Protein AF-A0A2D5G9M4-F1 (afdb_monomer_lite)

Foldseek 3Di:
DADALVLLLVQVPDPPLDDPPQLVLQQCLCLDVVSKDDLCVSCVQVVHPPDSVVSQCNLQVSLVSSCVVVVHDFDDDPPPDGRSSVHFWDWDADPVGIMIHGDPSNVVSCCVVVSDHPPDSDDDPVQDDDDDDPDPPDDHGGGDDDDDDDVVLVVVLCVVANQAAPQPRDQQCVVPNPVRHSPWDKDFQDDVVVVPDDDDDDSHPTIHTHHPVVNVQQPPDVVGDDSVRSSVVVVVVD

Radius of gyration: 22.31 Å; chains: 1; bounding box: 48×46×59 Å

Structure (mmCIF, N/CA/C/O backbone):
data_AF-A0A2D5G9M4-F1
#
_entry.id   AF-A0A2D5G9M4-F1
#
loop_
_atom_site.group_PDB
_atom_site.id
_atom_site.type_symbol
_atom_site.label_atom_id
_atom_site.label_alt_id
_atom_site.label_comp_id
_atom_site.label_asym_id
_atom_site.label_entity_id
_atom_site.label_seq_id
_atom_site.pdbx_PDB_ins_code
_atom_site.Cartn_x
_atom_site.Cartn_y
_atom_site.Cartn_z
_atom_site.occupancy
_atom_site.B_iso_or_equiv
_atom_site.auth_seq_id
_atom_site.auth_comp_id
_atom_site.auth_asym_id
_atom_site.auth_atom_id
_atom_site.pdbx_PDB_model_num
ATOM 1 N N . MET A 1 1 ? -13.831 3.514 27.496 1.00 62.31 1 MET A N 1
ATOM 2 C CA . MET A 1 1 ? -14.717 2.559 26.803 1.00 62.31 1 MET A CA 1
ATOM 3 C C . MET A 1 1 ? -13.882 1.890 25.724 1.00 62.31 1 MET A C 1
ATOM 5 O O . MET A 1 1 ? -13.444 2.583 24.812 1.00 62.31 1 MET A O 1
ATOM 9 N N . ASN A 1 2 ? -13.540 0.615 25.905 1.00 76.75 2 ASN A N 1
ATOM 10 C CA . ASN A 1 2 ? -12.611 -0.098 25.029 1.00 76.75 2 ASN A CA 1
ATOM 11 C C . ASN A 1 2 ? -13.351 -1.260 24.375 1.00 76.75 2 ASN A C 1
ATOM 13 O O . ASN A 1 2 ? -13.956 -2.067 25.074 1.00 76.75 2 ASN A O 1
ATOM 17 N N . LEU A 1 3 ? -13.332 -1.293 23.045 1.00 91.56 3 LEU A N 1
ATOM 18 C CA . LEU A 1 3 ? -13.790 -2.438 22.267 1.00 91.56 3 LEU A CA 1
ATOM 19 C C . LEU A 1 3 ? -12.736 -3.543 22.340 1.00 91.56 3 LEU A C 1
ATOM 21 O O . LEU A 1 3 ? -11.568 -3.269 22.584 1.00 91.56 3 LEU A O 1
ATOM 25 N N . THR A 1 4 ? -13.127 -4.792 22.150 1.00 95.00 4 THR A N 1
ATOM 26 C CA . THR A 1 4 ? -12.188 -5.908 21.976 1.00 95.00 4 THR A CA 1
ATOM 27 C C . THR A 1 4 ? -11.684 -5.973 20.533 1.00 95.00 4 THR A C 1
ATOM 29 O O . THR A 1 4 ? -12.310 -5.415 19.629 1.00 95.00 4 THR A O 1
ATOM 32 N N . LYS A 1 5 ? -10.585 -6.702 20.299 1.00 93.19 5 LYS A N 1
ATOM 33 C CA . LYS A 1 5 ? -10.079 -6.998 18.948 1.00 93.19 5 LYS A CA 1
ATOM 34 C C . LYS A 1 5 ? -11.170 -7.573 18.037 1.00 93.19 5 LYS A C 1
ATOM 36 O O . LYS A 1 5 ? -11.390 -7.067 16.943 1.00 93.19 5 LYS A O 1
ATOM 41 N N . GLU A 1 6 ? -11.923 -8.563 18.518 1.00 93.12 6 GLU A N 1
ATOM 42 C CA . GLU A 1 6 ? -13.003 -9.183 17.733 1.00 93.12 6 GLU A CA 1
ATOM 43 C C . GLU A 1 6 ? -14.140 -8.206 17.411 1.00 93.12 6 GLU A C 1
ATOM 45 O O . GLU A 1 6 ? -14.672 -8.217 16.303 1.00 93.12 6 GLU A O 1
ATOM 50 N N . GLN A 1 7 ? -14.477 -7.298 18.330 1.00 95.44 7 GLN A N 1
ATOM 51 C CA . GLN A 1 7 ? -15.452 -6.243 18.047 1.00 95.44 7 GLN A CA 1
ATOM 52 C C . GLN A 1 7 ? -14.948 -5.261 16.983 1.00 95.44 7 GLN A C 1
ATOM 54 O O . GLN A 1 7 ? -15.737 -4.813 16.146 1.00 95.44 7 GLN A O 1
ATOM 59 N N . TYR A 1 8 ? -13.654 -4.927 16.973 1.00 96.12 8 TYR A N 1
ATOM 60 C CA . TYR A 1 8 ? -13.085 -4.140 15.879 1.00 96.12 8 TYR A CA 1
ATOM 61 C C . TYR A 1 8 ? -13.139 -4.894 14.558 1.00 96.12 8 TYR A C 1
ATOM 63 O O . TYR A 1 8 ? -13.589 -4.308 13.580 1.00 96.12 8 TYR A O 1
ATOM 71 N N . LYS A 1 9 ? -12.775 -6.181 14.529 1.00 89.25 9 LYS A N 1
ATOM 72 C CA . LYS A 1 9 ? -12.836 -7.001 13.309 1.00 89.25 9 LYS A CA 1
ATOM 73 C C . LYS A 1 9 ? -14.245 -7.042 12.724 1.00 89.25 9 LYS A C 1
ATOM 75 O O . LYS A 1 9 ? -14.424 -6.739 11.552 1.00 89.25 9 LYS A O 1
ATOM 80 N N . GLN A 1 10 ? -15.255 -7.302 13.555 1.00 90.69 10 GLN A N 1
ATOM 81 C CA . GLN A 1 10 ? -16.662 -7.290 13.132 1.00 90.69 10 GLN A CA 1
ATOM 82 C C . GLN A 1 10 ? -17.068 -5.962 12.481 1.00 90.69 10 GLN A C 1
ATOM 84 O O . GLN A 1 10 ? -17.717 -5.959 11.436 1.00 90.69 10 GLN A O 1
ATOM 89 N N . ALA A 1 11 ? -16.669 -4.835 13.076 1.00 92.50 11 ALA A N 1
ATOM 90 C CA . ALA A 1 11 ? -16.955 -3.525 12.505 1.00 92.50 11 ALA A CA 1
ATOM 91 C C . ALA A 1 11 ? -16.170 -3.297 11.203 1.00 92.50 11 ALA A C 1
ATOM 93 O O . ALA A 1 11 ? -16.751 -2.917 10.197 1.00 92.50 11 ALA A O 1
ATOM 94 N N . LEU A 1 12 ? -14.860 -3.541 11.193 1.00 85.75 12 LEU A N 1
ATOM 95 C CA . LEU A 1 12 ? -13.988 -3.282 10.043 1.00 85.75 12 LEU A CA 1
ATOM 96 C C . LEU A 1 12 ? -14.340 -4.135 8.816 1.00 85.75 12 LEU A C 1
ATOM 98 O O . LEU A 1 12 ? -14.193 -3.656 7.697 1.00 85.75 12 LEU A O 1
ATOM 102 N N . SER A 1 13 ? -14.849 -5.351 9.019 1.00 82.38 13 SER A N 1
ATOM 103 C CA . SER A 1 13 ? -15.342 -6.226 7.947 1.00 82.38 13 SER A CA 1
ATOM 104 C C . SER A 1 13 ? -16.754 -5.883 7.458 1.00 82.38 13 SER A C 1
ATOM 106 O O . SER A 1 13 ? -17.248 -6.542 6.549 1.00 82.38 13 SER A O 1
ATOM 108 N N . SER A 1 14 ? -17.429 -4.901 8.064 1.00 82.50 14 SER A N 1
ATOM 109 C CA . SER A 1 14 ? -18.788 -4.510 7.685 1.00 82.50 14 SER A CA 1
ATOM 110 C C . SER A 1 14 ? -18.801 -3.369 6.668 1.00 82.50 14 SER A C 1
ATOM 112 O O . SER A 1 14 ? -18.058 -2.388 6.788 1.00 82.50 14 SER A O 1
ATOM 114 N N . ASP A 1 15 ? -19.720 -3.458 5.706 1.00 83.81 15 ASP A N 1
ATOM 115 C CA . ASP A 1 15 ? -19.865 -2.474 4.635 1.00 83.81 15 ASP A CA 1
ATOM 116 C C . ASP A 1 15 ? -20.064 -1.046 5.165 1.00 83.81 15 ASP A C 1
ATOM 118 O O . ASP A 1 15 ? -20.858 -0.769 6.069 1.00 83.81 15 ASP A O 1
ATOM 122 N N . GLY A 1 16 ? -19.333 -0.103 4.570 1.00 79.06 16 GLY A N 1
ATOM 123 C CA . GLY A 1 16 ? -19.443 1.324 4.873 1.00 79.06 16 GLY A CA 1
ATOM 124 C C . GLY A 1 16 ? -18.743 1.781 6.158 1.00 79.06 16 GLY A C 1
ATOM 125 O O . GLY A 1 16 ? -18.771 2.986 6.451 1.00 79.06 16 GLY A O 1
ATOM 126 N N . ILE A 1 17 ? -18.098 0.879 6.911 1.00 90.69 17 ILE A N 1
ATOM 127 C CA . ILE A 1 17 ? -17.258 1.245 8.061 1.00 90.69 17 ILE A CA 1
ATOM 128 C C . ILE A 1 17 ? -15.918 1.813 7.599 1.00 90.69 17 ILE A C 1
ATOM 130 O O . ILE A 1 17 ? -15.562 2.919 8.018 1.00 90.69 17 ILE A O 1
ATOM 134 N N . LEU A 1 18 ? -15.214 1.122 6.708 1.00 81.44 18 LEU A N 1
ATOM 135 C CA . LEU A 1 18 ? -14.035 1.651 6.026 1.00 81.44 18 LEU A CA 1
ATOM 136 C C . LEU A 1 18 ? -14.468 2.429 4.778 1.00 81.44 18 LEU A C 1
ATOM 138 O O . LEU A 1 18 ? -15.371 2.022 4.052 1.00 81.44 18 LEU A O 1
ATOM 142 N N . LYS A 1 19 ? -13.866 3.598 4.579 1.00 81.81 19 LYS A N 1
ATOM 143 C CA . LYS A 1 19 ? -14.056 4.485 3.428 1.00 81.81 19 LYS A CA 1
ATOM 144 C C . LYS A 1 19 ? -12.691 4.959 2.932 1.00 81.81 19 LYS A C 1
ATOM 146 O O . LYS A 1 19 ? -11.702 4.826 3.653 1.00 81.81 19 LYS A O 1
ATOM 151 N N . ASP A 1 20 ? -12.672 5.560 1.750 1.00 71.12 20 ASP A N 1
ATOM 152 C CA . ASP A 1 20 ? -11.476 6.120 1.117 1.00 71.12 20 ASP A CA 1
ATOM 153 C C . ASP A 1 20 ? -10.657 6.981 2.094 1.00 71.12 20 ASP A C 1
ATOM 155 O O . ASP A 1 20 ? -11.210 7.792 2.852 1.00 71.12 20 ASP A O 1
ATOM 159 N N . GLY A 1 21 ? -9.338 6.784 2.109 1.00 71.31 21 GLY A N 1
ATOM 160 C CA . GLY A 1 21 ? -8.415 7.496 2.992 1.00 71.31 21 GLY A CA 1
ATOM 161 C C . GLY A 1 21 ? -8.300 6.912 4.404 1.00 71.31 21 GLY A C 1
ATOM 162 O O . GLY A 1 21 ? -7.458 7.370 5.179 1.00 71.31 21 GLY A O 1
ATOM 163 N N . ASN A 1 22 ? -9.141 5.942 4.800 1.00 84.38 22 ASN A N 1
ATOM 164 C CA . ASN A 1 22 ? -9.040 5.347 6.134 1.00 84.38 22 ASN A CA 1
ATOM 165 C C . ASN A 1 22 ? -7.806 4.472 6.286 1.00 84.38 22 ASN A C 1
ATOM 167 O O . ASN A 1 22 ? -7.078 4.661 7.256 1.00 84.38 22 ASN A O 1
ATOM 171 N N . ILE A 1 23 ? -7.575 3.534 5.370 1.00 79.88 23 ILE A N 1
ATOM 172 C CA . ILE A 1 23 ? -6.438 2.617 5.483 1.00 79.88 23 ILE A CA 1
ATOM 173 C C . ILE A 1 23 ? -5.129 3.383 5.324 1.00 7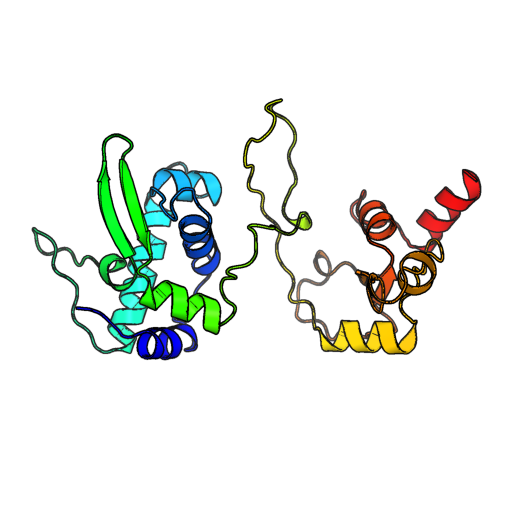9.88 23 ILE A C 1
ATOM 175 O O . ILE A 1 23 ? -4.221 3.182 6.115 1.00 79.88 23 ILE A O 1
ATOM 179 N N . GLU A 1 24 ? -5.069 4.343 4.406 1.00 72.19 24 GLU A N 1
ATOM 180 C CA . GLU A 1 24 ? -3.904 5.196 4.176 1.00 72.19 24 GLU A CA 1
ATOM 181 C C . GLU A 1 24 ? -3.547 6.009 5.424 1.00 72.19 24 GLU A C 1
ATOM 183 O O . GLU A 1 24 ? -2.385 6.082 5.816 1.00 72.19 24 GLU A O 1
ATOM 188 N N . MET A 1 25 ? -4.550 6.576 6.103 1.00 81.81 25 MET A N 1
ATOM 189 C CA . MET A 1 25 ? -4.336 7.296 7.358 1.00 81.81 25 MET A CA 1
ATOM 190 C C . MET A 1 25 ? -3.877 6.375 8.494 1.00 81.81 25 MET A C 1
ATOM 192 O O . MET A 1 25 ? -2.984 6.748 9.254 1.00 81.81 25 MET A O 1
ATOM 196 N N . LEU A 1 26 ? -4.495 5.201 8.643 1.00 83.50 26 LEU A N 1
ATOM 197 C CA . LEU A 1 26 ? -4.137 4.243 9.692 1.00 83.50 26 LEU A CA 1
ATOM 198 C C . LEU A 1 26 ? -2.736 3.672 9.472 1.00 83.50 26 LEU A C 1
ATOM 200 O O . LEU A 1 26 ? -1.956 3.615 10.417 1.00 83.50 26 LEU A O 1
ATOM 204 N N . ALA A 1 27 ? -2.413 3.326 8.227 1.00 72.19 27 ALA A N 1
ATOM 205 C CA . ALA A 1 27 ? -1.091 2.894 7.807 1.00 72.19 27 ALA A CA 1
ATOM 206 C C . ALA A 1 27 ? -0.049 3.976 8.086 1.00 72.19 27 ALA A C 1
ATOM 208 O O . ALA A 1 27 ? 0.994 3.672 8.649 1.00 72.19 27 ALA A O 1
ATOM 209 N N . PHE A 1 28 ? -0.342 5.245 7.776 1.00 76.06 28 PHE A N 1
ATOM 210 C CA . PHE A 1 28 ? 0.588 6.331 8.073 1.00 76.06 28 PHE A CA 1
ATOM 211 C C . PHE A 1 28 ? 0.922 6.408 9.566 1.00 76.06 28 PHE A C 1
ATOM 213 O O . PHE A 1 28 ? 2.093 6.494 9.914 1.00 76.06 28 PHE A O 1
ATOM 220 N N . ILE A 1 29 ? -0.080 6.352 10.452 1.00 77.44 29 ILE A N 1
ATOM 221 C CA . ILE A 1 29 ? 0.158 6.373 11.906 1.00 77.44 29 ILE A CA 1
ATOM 222 C C . ILE A 1 29 ? 0.954 5.132 12.333 1.00 77.44 29 ILE A C 1
ATOM 224 O O . ILE A 1 29 ? 1.936 5.258 13.054 1.00 77.44 29 ILE A O 1
ATOM 228 N N . PHE A 1 30 ? 0.548 3.947 11.871 1.00 75.94 30 PHE A N 1
ATOM 229 C CA . PHE A 1 30 ? 1.153 2.673 12.260 1.00 75.94 30 PHE A CA 1
ATOM 230 C C . PHE A 1 30 ? 2.619 2.538 11.824 1.00 75.94 30 PHE A C 1
ATOM 232 O O . PHE A 1 30 ? 3.435 2.057 12.598 1.00 75.94 30 PHE A O 1
ATOM 239 N N . TYR A 1 31 ? 2.966 3.002 10.622 1.00 69.56 31 TYR A N 1
ATOM 240 C CA . TYR A 1 31 ? 4.330 2.929 10.087 1.00 69.56 31 TYR A CA 1
ATOM 241 C C . TYR A 1 31 ? 5.182 4.178 10.381 1.00 69.56 31 TYR A C 1
ATOM 243 O O . TYR A 1 31 ? 6.325 4.253 9.930 1.00 69.56 31 TYR A O 1
ATOM 251 N N . SER A 1 32 ? 4.647 5.172 11.100 1.00 63.88 32 SER A N 1
ATOM 252 C CA . SER A 1 32 ? 5.432 6.325 11.559 1.00 63.88 32 SER A CA 1
ATOM 253 C C . SER A 1 32 ? 6.387 5.932 12.688 1.00 63.88 32 SER A C 1
ATOM 255 O O . SER A 1 32 ? 6.200 4.909 13.348 1.00 63.88 32 SER A O 1
ATOM 257 N N . ASP A 1 33 ? 7.410 6.759 12.931 1.00 56.00 33 ASP A N 1
ATOM 258 C CA . ASP A 1 33 ? 8.316 6.551 14.064 1.00 56.00 33 ASP A CA 1
ATOM 259 C C . ASP A 1 33 ? 7.517 6.434 15.373 1.00 56.00 33 ASP A C 1
ATOM 261 O O . ASP A 1 33 ? 6.569 7.186 15.603 1.00 56.00 33 ASP A O 1
ATOM 265 N N . GLN A 1 34 ? 7.868 5.447 16.200 1.00 65.88 34 GLN A N 1
ATOM 266 C CA . GLN A 1 34 ? 7.168 5.114 17.451 1.00 65.88 34 GLN A CA 1
ATOM 267 C C . GLN A 1 34 ? 5.664 4.794 17.295 1.00 65.88 34 GLN A C 1
ATOM 269 O O . GLN A 1 34 ? 4.940 4.779 18.288 1.00 65.88 34 GLN A O 1
ATOM 274 N N . CYS A 1 35 ? 5.191 4.503 16.076 1.00 72.19 35 CYS A N 1
ATOM 275 C CA . CYS A 1 35 ? 3.776 4.291 15.746 1.00 72.19 35 CYS A CA 1
ATOM 276 C C . CYS A 1 35 ? 2.890 5.513 16.069 1.00 72.19 35 CYS A C 1
ATOM 278 O O . CYS A 1 35 ? 1.720 5.378 16.454 1.00 72.19 35 CYS A O 1
ATOM 280 N N . GLU A 1 36 ? 3.458 6.714 15.928 1.00 82.88 36 GLU A N 1
ATOM 281 C CA . GLU A 1 36 ? 2.856 7.982 16.328 1.00 82.88 36 GLU A CA 1
ATOM 282 C C . GLU A 1 36 ? 2.859 9.017 15.192 1.00 82.88 36 GLU A C 1
ATOM 284 O O . GLU A 1 36 ? 3.835 9.169 14.463 1.00 82.88 36 GLU A O 1
ATOM 289 N N . ALA A 1 37 ? 1.782 9.799 15.058 1.00 78.62 37 ALA A N 1
ATOM 290 C CA . ALA A 1 37 ? 1.727 10.893 14.087 1.00 78.62 37 ALA A CA 1
ATOM 291 C C . ALA A 1 37 ? 0.803 12.044 14.500 1.00 78.62 37 ALA A C 1
ATOM 293 O O . ALA A 1 37 ? -0.236 11.866 15.139 1.00 78.62 37 ALA A O 1
ATOM 294 N N . THR A 1 38 ? 1.146 13.251 14.06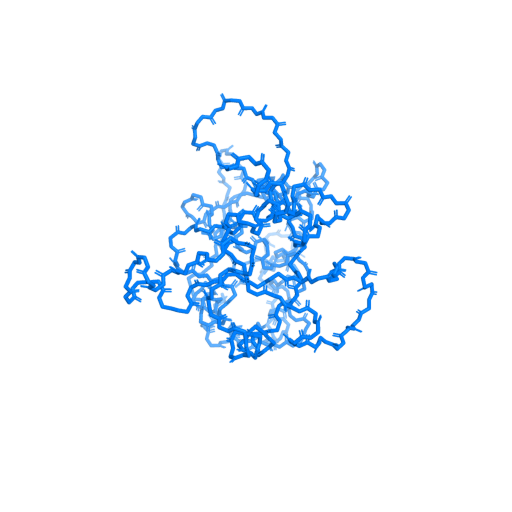0 1.00 85.31 38 THR A N 1
ATOM 295 C CA . THR A 1 38 ? 0.315 14.452 14.193 1.00 85.31 38 THR A CA 1
ATOM 296 C C . THR A 1 38 ? -0.588 14.656 12.975 1.00 85.31 38 THR A C 1
ATOM 298 O O . THR A 1 38 ? -0.281 14.250 11.853 1.00 85.31 38 THR A O 1
ATOM 301 N N . ALA A 1 39 ? -1.701 15.369 13.163 1.00 81.12 39 ALA A N 1
ATOM 302 C CA . ALA A 1 39 ? -2.602 15.711 12.060 1.00 81.12 39 ALA A CA 1
ATOM 303 C C . ALA A 1 39 ? -1.922 16.493 10.909 1.00 81.12 39 ALA A C 1
ATOM 305 O O . ALA A 1 39 ? -2.231 16.197 9.754 1.00 81.12 39 ALA A O 1
ATOM 306 N N . PRO A 1 40 ? -1.009 17.456 11.165 1.00 79.19 40 PRO A N 1
ATOM 307 C CA . PRO A 1 40 ? -0.235 18.104 10.107 1.00 79.19 40 PRO A CA 1
ATOM 308 C C . PRO A 1 40 ? 0.698 17.154 9.350 1.00 79.19 40 PRO A C 1
ATOM 310 O O . PRO A 1 40 ? 0.768 17.250 8.129 1.00 79.19 40 PRO A O 1
ATOM 313 N N . GLN A 1 41 ? 1.371 16.219 10.036 1.00 75.81 41 GLN A N 1
ATOM 314 C CA . GLN A 1 41 ? 2.216 15.215 9.371 1.00 75.81 41 GLN A CA 1
ATOM 315 C C . GLN A 1 41 ? 1.387 14.345 8.423 1.00 75.81 41 GLN A C 1
ATOM 317 O O . GLN A 1 41 ? 1.752 14.188 7.262 1.00 75.81 41 GLN A O 1
ATOM 322 N N . ILE A 1 42 ? 0.225 13.873 8.886 1.00 75.06 42 ILE A N 1
ATOM 323 C CA . ILE A 1 42 ? -0.707 13.084 8.070 1.00 75.06 42 ILE A CA 1
ATOM 324 C C . ILE A 1 42 ? -1.218 13.903 6.879 1.00 75.06 42 ILE A C 1
ATOM 326 O O . ILE A 1 42 ? -1.270 13.401 5.761 1.00 75.06 42 ILE A O 1
ATOM 330 N N . ALA A 1 43 ? -1.605 15.163 7.104 1.00 73.12 43 ALA A N 1
ATOM 331 C CA . ALA A 1 43 ? -2.124 16.024 6.045 1.00 73.12 43 ALA A CA 1
ATOM 332 C C . ALA A 1 43 ? -1.085 16.317 4.961 1.00 73.12 43 ALA A C 1
ATOM 334 O O . ALA A 1 43 ? -1.407 16.215 3.780 1.00 73.12 43 ALA A O 1
ATOM 335 N N . SER A 1 44 ? 0.151 16.600 5.370 1.00 71.19 44 SER A N 1
ATOM 336 C CA . SER A 1 44 ? 1.282 16.786 4.464 1.00 71.19 44 SER A CA 1
ATOM 337 C C . SER A 1 44 ? 1.564 15.518 3.648 1.00 71.19 44 SER A C 1
ATOM 339 O O . SER A 1 44 ? 1.674 15.576 2.427 1.00 71.19 44 SER A O 1
ATOM 341 N N . ALA A 1 45 ? 1.610 14.354 4.303 1.00 60.56 45 ALA A N 1
ATOM 342 C CA . ALA A 1 45 ? 1.969 13.094 3.655 1.00 60.56 45 ALA A CA 1
ATOM 343 C C . ALA A 1 45 ? 0.900 12.552 2.697 1.00 60.56 45 ALA A C 1
ATOM 345 O O . ALA A 1 45 ? 1.235 11.986 1.660 1.00 60.56 45 ALA A O 1
ATOM 346 N N . LEU A 1 46 ? -0.383 12.726 3.025 1.00 66.06 46 LEU A N 1
ATOM 347 C CA . LEU A 1 46 ? -1.498 12.230 2.210 1.00 66.06 46 LEU A CA 1
ATOM 348 C C . LEU A 1 46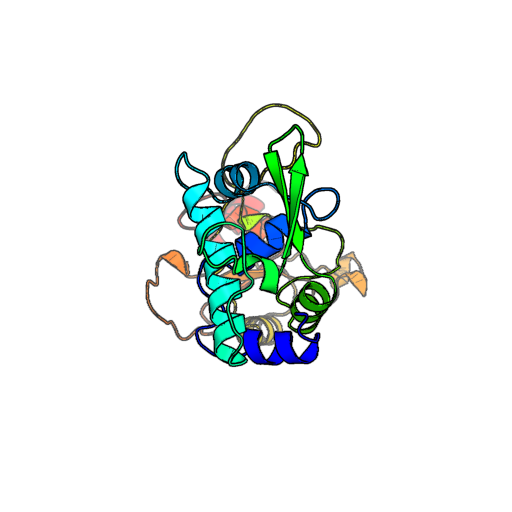 ? -1.982 13.247 1.166 1.00 66.06 46 LEU A C 1
ATOM 350 O O . LEU A 1 46 ? -3.010 13.028 0.526 1.00 66.06 46 LEU A O 1
ATOM 354 N N . GLY A 1 47 ? -1.263 14.361 0.989 1.00 65.81 47 GLY A N 1
ATOM 355 C CA . GLY A 1 47 ? -1.613 15.393 0.011 1.00 65.81 47 GLY A CA 1
ATOM 356 C C . GLY A 1 47 ? -2.960 16.057 0.297 1.00 65.81 47 GLY A C 1
ATOM 357 O O . GLY A 1 47 ? -3.653 16.499 -0.622 1.00 65.81 47 GLY A O 1
ATOM 358 N N . TYR A 1 48 ? -3.365 16.107 1.567 1.00 66.62 48 TYR A N 1
ATOM 359 C CA . TYR A 1 48 ? -4.516 16.905 1.962 1.00 66.62 48 TYR A CA 1
ATOM 360 C C . TYR A 1 48 ? -4.177 18.394 1.809 1.00 66.62 48 TYR A C 1
ATOM 362 O O . TYR A 1 48 ? -3.013 18.776 1.753 1.00 66.62 48 TYR A O 1
ATOM 370 N N . SER A 1 49 ? -5.210 19.241 1.721 1.00 62.09 49 SER A N 1
ATOM 371 C CA . SER A 1 49 ? -5.075 20.710 1.684 1.00 62.09 49 SER A CA 1
ATOM 372 C C . SER A 1 49 ? -4.070 21.240 2.719 1.00 62.09 49 SER A C 1
ATOM 374 O O . SER A 1 49 ? -3.832 20.557 3.711 1.00 62.09 49 SER A O 1
ATOM 376 N N . ASP A 1 50 ? -3.664 22.509 2.617 1.00 62.25 50 ASP A N 1
ATOM 377 C CA . ASP A 1 50 ? -2.779 23.219 3.571 1.00 62.25 50 ASP A CA 1
ATOM 378 C C . ASP A 1 50 ? -3.254 23.242 5.048 1.00 62.25 50 ASP A C 1
ATOM 380 O O . ASP A 1 50 ? -2.670 23.902 5.906 1.00 62.25 50 ASP A O 1
ATOM 384 N N . THR A 1 51 ? -4.344 22.547 5.378 1.00 68.06 51 THR A N 1
ATOM 385 C CA . THR A 1 51 ? -4.910 22.425 6.715 1.00 68.06 51 THR A CA 1
ATOM 386 C C . THR A 1 51 ? -4.935 20.972 7.184 1.00 68.06 51 THR A C 1
ATOM 388 O O . THR A 1 51 ? -5.245 20.049 6.436 1.00 68.06 51 THR A O 1
ATOM 391 N N . ALA A 1 52 ? -4.748 20.768 8.488 1.00 72.75 52 ALA A N 1
ATOM 392 C CA . ALA A 1 52 ? -4.887 19.458 9.126 1.00 72.75 52 ALA A CA 1
ATOM 393 C C . ALA A 1 52 ? -6.354 18.986 9.283 1.00 72.75 52 ALA A C 1
ATOM 395 O O . ALA A 1 52 ? -6.625 17.953 9.905 1.00 72.75 52 ALA A O 1
ATOM 396 N N . ALA A 1 53 ? -7.333 19.753 8.788 1.00 74.06 53 ALA A N 1
ATOM 397 C CA . ALA A 1 53 ? -8.756 19.471 8.971 1.00 74.06 53 ALA A CA 1
ATOM 398 C C . ALA A 1 53 ? -9.210 18.136 8.340 1.00 74.06 53 ALA A C 1
ATOM 400 O O . ALA A 1 53 ? -9.966 17.415 9.002 1.00 74.06 53 ALA A O 1
ATOM 401 N N . PRO A 1 54 ? -8.737 17.742 7.139 1.00 75.31 54 PRO A N 1
ATOM 402 C CA . PRO A 1 54 ? -9.104 16.461 6.538 1.00 75.31 54 PRO A CA 1
ATOM 403 C C . PRO A 1 54 ? -8.624 15.263 7.366 1.00 75.31 54 PRO A C 1
ATOM 405 O O . PRO A 1 54 ? -9.431 14.388 7.675 1.00 75.31 54 PRO A O 1
ATOM 408 N N . ALA A 1 55 ? -7.373 15.276 7.845 1.00 76.06 55 ALA A N 1
ATOM 409 C CA . ALA A 1 55 ? -6.832 14.221 8.707 1.00 76.06 55 ALA A CA 1
ATOM 410 C C . ALA A 1 55 ? -7.665 14.054 9.995 1.00 76.06 55 ALA A C 1
ATOM 412 O O . ALA A 1 55 ? -8.127 12.960 10.316 1.00 76.06 55 ALA A O 1
ATOM 413 N N . ASN A 1 56 ? -7.963 15.159 10.689 1.00 83.19 56 ASN A N 1
ATOM 414 C CA . ASN A 1 56 ? -8.832 15.146 11.874 1.00 83.19 56 ASN A CA 1
ATOM 415 C C . ASN A 1 56 ? -10.222 14.547 11.589 1.00 83.19 56 ASN A C 1
ATOM 417 O O . ASN A 1 56 ? -10.772 13.799 12.404 1.00 83.19 56 ASN A O 1
ATOM 421 N N . SER A 1 57 ? -10.802 14.893 10.437 1.00 85.31 57 SER A N 1
ATOM 422 C CA . SER A 1 57 ? -12.123 14.425 10.018 1.00 85.31 57 SER A CA 1
ATOM 423 C C . SER A 1 57 ? -12.137 12.920 9.749 1.00 85.31 57 SER A C 1
ATOM 425 O O . SER A 1 57 ? -13.056 12.232 10.192 1.00 85.31 57 SER A O 1
ATOM 427 N N . ILE A 1 58 ? -11.119 12.386 9.073 1.00 85.75 58 ILE A N 1
ATOM 428 C CA . ILE A 1 58 ? -11.040 10.968 8.689 1.00 85.75 58 ILE A CA 1
ATOM 429 C C . ILE A 1 58 ? -10.991 10.068 9.929 1.00 85.75 58 ILE A C 1
ATOM 431 O O . ILE A 1 58 ? -11.850 9.191 10.072 1.00 85.75 58 ILE A O 1
ATOM 435 N N . LEU A 1 59 ? -10.074 10.337 10.866 1.00 88.75 59 LEU A N 1
ATOM 436 C CA . LEU A 1 59 ? -9.929 9.549 12.099 1.00 88.75 59 LEU A CA 1
ATOM 437 C C . LEU A 1 59 ? -11.183 9.632 12.975 1.00 88.75 59 LEU A C 1
ATOM 439 O O . LEU A 1 59 ? -11.697 8.625 13.466 1.00 88.75 59 LEU A O 1
ATOM 443 N N . GLY A 1 60 ? -11.719 10.846 13.140 1.00 91.75 60 GLY A N 1
ATOM 444 C CA . GLY A 1 60 ? -12.931 11.075 13.919 1.00 91.75 60 GLY A CA 1
ATOM 445 C C . GLY A 1 60 ? -14.150 10.373 13.320 1.00 91.75 60 GLY A C 1
ATOM 446 O O . GLY A 1 60 ? -14.916 9.733 14.040 1.00 91.75 60 GLY A O 1
ATOM 447 N N . ASN A 1 61 ? -14.336 10.447 12.003 1.00 93.00 61 ASN A N 1
ATOM 448 C CA . ASN A 1 61 ? -15.474 9.819 11.340 1.00 93.00 61 ASN A CA 1
ATOM 449 C C . ASN A 1 61 ? -15.383 8.291 11.346 1.00 93.00 61 ASN A C 1
ATOM 451 O O . ASN A 1 61 ? -16.422 7.648 11.492 1.00 93.00 61 ASN A O 1
ATOM 455 N N . LEU A 1 62 ? -14.184 7.710 11.238 1.00 94.81 62 LEU A N 1
ATOM 456 C CA . LEU A 1 62 ? -13.998 6.266 11.392 1.00 94.81 62 LEU A CA 1
ATOM 457 C C . LEU A 1 62 ? -14.393 5.811 12.800 1.00 94.81 62 LEU A C 1
ATOM 459 O O . LEU A 1 62 ? -15.254 4.943 12.947 1.00 94.81 62 LEU A O 1
ATOM 463 N N . GLY A 1 63 ? -13.864 6.474 13.833 1.00 94.50 63 GLY A N 1
ATOM 464 C CA . GLY A 1 63 ? -14.240 6.188 15.218 1.00 94.50 63 GLY A CA 1
ATOM 465 C C . GLY A 1 63 ? -15.747 6.331 15.467 1.00 94.50 63 GLY A C 1
ATOM 466 O O . GLY A 1 63 ? -16.345 5.510 16.159 1.00 94.50 63 GLY A O 1
ATOM 467 N N . LYS A 1 64 ? -16.400 7.314 14.832 1.00 94.06 64 LYS A N 1
ATOM 468 C CA . LYS A 1 64 ? -17.856 7.516 14.912 1.00 94.06 64 LYS A CA 1
ATOM 469 C C . LYS A 1 64 ? -18.638 6.366 14.281 1.00 94.06 64 LYS A C 1
ATOM 471 O O . LYS A 1 64 ? -19.666 5.970 14.824 1.00 94.06 64 LYS A O 1
ATOM 476 N N . ARG A 1 65 ? -18.198 5.856 13.127 1.00 95.44 65 ARG A N 1
ATOM 477 C CA . ARG A 1 65 ? -18.863 4.735 12.445 1.00 95.44 65 ARG A CA 1
ATOM 478 C C . ARG A 1 65 ? -18.731 3.445 13.246 1.00 95.44 65 ARG A C 1
ATOM 480 O O . ARG A 1 65 ? -19.739 2.783 13.458 1.00 95.44 65 ARG A O 1
ATOM 487 N N . ILE A 1 66 ? -17.541 3.164 13.775 1.00 95.62 66 ILE A N 1
ATOM 488 C CA . ILE A 1 66 ? -17.299 2.002 14.643 1.00 95.62 66 ILE A CA 1
ATOM 489 C C . ILE A 1 66 ? -18.137 2.092 15.927 1.00 95.62 66 ILE A C 1
ATOM 491 O O . ILE A 1 66 ? -18.787 1.122 16.303 1.00 95.62 66 ILE A O 1
ATOM 495 N N . ALA A 1 67 ? -18.195 3.262 16.572 1.00 93.62 67 ALA A N 1
ATOM 496 C CA . ALA A 1 67 ? -19.045 3.452 17.748 1.00 93.62 67 ALA A CA 1
ATOM 497 C C . ALA A 1 67 ? -20.528 3.213 17.436 1.00 93.62 67 ALA A C 1
ATOM 499 O O . ALA A 1 67 ? -21.204 2.509 18.178 1.00 93.62 67 ALA A O 1
ATOM 500 N N . LYS A 1 68 ? -21.032 3.751 16.319 1.00 93.62 68 LYS A N 1
ATOM 501 C CA . LYS A 1 68 ? -22.422 3.531 15.895 1.00 93.62 68 LYS A CA 1
ATOM 502 C C . LYS A 1 68 ? -22.728 2.066 15.598 1.00 93.62 68 LYS A C 1
ATOM 504 O O . LYS A 1 68 ? -23.803 1.613 15.969 1.00 93.62 68 LYS A O 1
ATOM 509 N N . PHE A 1 69 ? -21.804 1.347 14.961 1.00 94.81 69 PHE A N 1
ATOM 510 C CA . PHE A 1 69 ? -21.947 -0.084 14.682 1.00 94.81 69 PHE A CA 1
ATOM 511 C C . PHE A 1 69 ? -22.197 -0.885 15.968 1.00 94.81 69 PHE A C 1
ATOM 513 O O . PHE A 1 69 ? -23.087 -1.726 16.017 1.00 94.81 69 PHE A O 1
ATOM 520 N N . HIS A 1 70 ? -21.485 -0.540 17.042 1.00 94.25 70 HIS A N 1
ATOM 521 C CA . HIS A 1 70 ? -21.634 -1.159 18.364 1.00 94.25 70 HIS A CA 1
ATOM 522 C C . HIS A 1 70 ? -22.662 -0.466 19.271 1.00 94.25 70 HIS A C 1
ATOM 524 O O . HIS A 1 70 ? -22.701 -0.738 20.467 1.00 94.25 70 HIS A O 1
ATOM 530 N N . SER A 1 71 ? -23.488 0.440 18.732 1.00 91.81 71 SER A N 1
ATOM 531 C CA . SER A 1 71 ? -24.482 1.219 19.494 1.00 91.81 71 SER A CA 1
ATOM 532 C C . SER A 1 71 ? -23.901 1.950 20.717 1.00 91.81 71 SER A C 1
ATOM 534 O O . SER A 1 71 ? -24.534 2.054 21.763 1.00 91.81 71 SER A O 1
ATOM 536 N N . MET A 1 72 ? -22.673 2.452 20.591 1.00 88.94 72 MET A N 1
ATOM 537 C CA . MET A 1 72 ? -21.941 3.130 21.657 1.00 88.94 72 MET A CA 1
ATOM 538 C C . MET A 1 72 ? -22.201 4.637 21.676 1.00 88.94 72 MET A C 1
ATOM 540 O O . MET A 1 72 ? -22.318 5.287 20.632 1.00 88.94 72 MET A O 1
ATOM 544 N N . GLU A 1 73 ? -22.177 5.216 22.873 1.00 83.69 73 GLU A N 1
ATOM 545 C CA . GLU A 1 73 ? -22.245 6.664 23.059 1.00 83.69 73 GLU A CA 1
ATOM 546 C C . GLU A 1 73 ? -20.909 7.365 22.767 1.00 83.69 73 GLU A C 1
ATOM 548 O O . GLU A 1 73 ? -19.831 6.762 22.731 1.00 83.69 73 GLU A O 1
ATOM 553 N N . ALA A 1 74 ? -20.978 8.676 22.530 1.00 77.62 74 ALA A N 1
ATOM 554 C CA . ALA A 1 74 ? -19.802 9.475 22.228 1.00 77.62 74 ALA A CA 1
ATOM 555 C C . ALA A 1 74 ? -18.846 9.556 23.426 1.00 77.62 74 ALA A C 1
ATOM 557 O O . ALA A 1 74 ? -19.282 9.910 24.520 1.00 77.62 74 ALA A O 1
ATOM 558 N N . PRO A 1 75 ? -17.528 9.363 23.232 1.00 76.56 75 PRO A N 1
ATOM 559 C CA . PRO A 1 75 ? -16.561 9.693 24.267 1.00 76.56 75 PRO A CA 1
ATOM 560 C C . PRO A 1 75 ? -16.626 11.197 24.556 1.00 76.56 75 PRO A C 1
ATOM 562 O O . PRO A 1 75 ? -16.395 12.015 23.655 1.00 76.56 75 PRO A O 1
ATOM 565 N N . GLU A 1 76 ? -16.926 11.573 25.797 1.00 64.75 76 GLU A N 1
ATOM 566 C CA . GLU A 1 76 ? -16.991 12.980 26.182 1.00 64.75 76 GLU A CA 1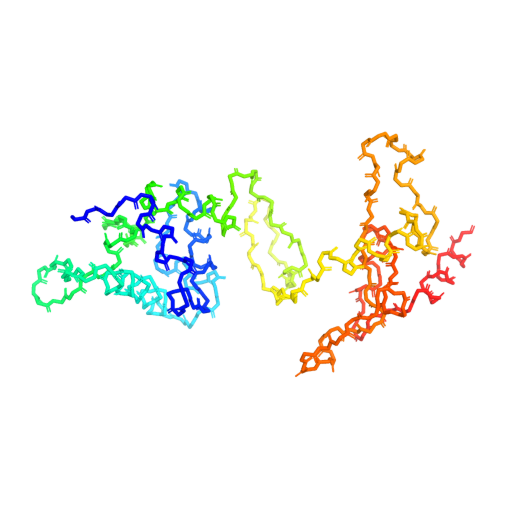
ATOM 567 C C . GLU A 1 76 ? -15.608 13.660 26.108 1.00 64.75 76 GLU A C 1
ATOM 569 O O . GLU A 1 76 ? -14.546 13.094 26.415 1.00 64.75 76 GLU A O 1
ATOM 574 N N . ARG A 1 77 ? -15.623 14.925 25.682 1.00 62.97 77 ARG A N 1
ATOM 575 C CA . ARG A 1 77 ? -14.542 15.902 25.851 1.00 62.97 77 ARG A CA 1
ATOM 576 C C . ARG A 1 77 ? -15.156 17.152 26.478 1.00 62.97 77 ARG A C 1
ATOM 578 O O . ARG A 1 77 ? -16.315 17.462 26.211 1.00 62.97 77 ARG A O 1
ATOM 585 N N . ASN A 1 78 ? -14.365 17.887 27.265 1.00 54.50 78 ASN A N 1
ATOM 586 C CA . ASN A 1 78 ? -14.750 19.186 27.826 1.00 54.50 78 ASN A CA 1
ATOM 587 C C . ASN A 1 78 ? -15.482 20.060 26.783 1.00 54.50 78 ASN A C 1
ATOM 589 O O . ASN A 1 78 ? -14.930 20.331 25.714 1.00 54.50 78 ASN A O 1
ATOM 593 N N . ARG A 1 79 ? -16.697 20.520 27.136 1.00 51.38 79 ARG A N 1
ATOM 594 C CA . ARG A 1 79 ? -17.635 21.351 26.342 1.00 51.38 79 ARG A CA 1
ATOM 595 C C . ARG A 1 79 ? -18.375 20.650 25.182 1.00 51.38 79 ARG A C 1
ATOM 597 O O . ARG A 1 79 ? -18.290 21.113 24.046 1.00 51.38 79 ARG A O 1
ATOM 604 N N . ASN A 1 80 ? -19.156 19.599 25.459 1.00 56.38 80 ASN A N 1
ATOM 605 C CA . ASN A 1 80 ? -20.229 19.067 24.585 1.00 56.38 80 ASN A CA 1
ATOM 606 C C . ASN A 1 80 ? -19.841 18.696 23.136 1.00 56.38 80 ASN A C 1
ATOM 608 O O . ASN A 1 80 ? -20.710 18.587 22.271 1.00 56.38 80 ASN A O 1
ATOM 612 N N . LYS A 1 81 ? -18.552 18.495 22.834 1.00 66.00 81 LYS A N 1
ATOM 613 C CA . LYS A 1 81 ? -18.103 18.060 21.504 1.00 66.00 81 LYS A CA 1
ATOM 614 C C . LYS A 1 81 ? -17.677 16.595 21.561 1.00 66.00 81 LYS A C 1
ATOM 616 O O . LYS A 1 81 ? -16.758 16.273 22.315 1.00 66.00 81 LYS A O 1
ATOM 621 N N . PRO A 1 82 ? -18.308 15.709 20.773 1.00 77.81 82 PRO A N 1
ATOM 622 C CA . PRO A 1 82 ? -17.995 14.291 20.811 1.00 77.81 82 PRO A CA 1
ATOM 623 C C . PRO A 1 82 ? -16.585 14.035 20.269 1.00 77.81 82 PRO A C 1
ATOM 625 O O . PRO A 1 82 ? -16.185 14.592 19.244 1.00 77.81 82 PRO A O 1
ATOM 628 N N . CYS A 1 83 ? -15.828 13.182 20.958 1.00 86.50 83 CYS A N 1
ATOM 629 C CA . CYS A 1 83 ? -14.422 12.922 20.668 1.00 86.50 83 CYS A CA 1
ATOM 630 C C . CYS A 1 83 ? -14.231 11.520 20.079 1.00 86.50 83 CYS A C 1
ATOM 632 O O . CYS A 1 83 ? -13.693 10.617 20.716 1.00 86.50 83 CYS A O 1
ATOM 634 N N . TRP A 1 84 ? -14.728 11.326 18.860 1.00 91.44 84 TRP A N 1
ATOM 635 C CA . TRP A 1 84 ? -14.870 10.002 18.252 1.00 91.44 84 TRP A CA 1
ATOM 636 C C . TRP A 1 84 ? -13.556 9.276 17.953 1.00 91.44 84 TRP A C 1
ATOM 638 O O . TRP A 1 84 ? -13.530 8.051 17.991 1.00 91.44 84 TRP A O 1
ATOM 648 N N . TRP A 1 85 ? -12.454 9.992 17.712 1.00 91.56 85 TRP A N 1
ATOM 649 C CA . TRP A 1 85 ? -11.154 9.356 17.460 1.00 91.56 85 TRP A CA 1
ATOM 650 C C . TRP A 1 85 ? -10.664 8.524 18.657 1.00 91.56 85 TRP A C 1
ATOM 652 O O . TRP A 1 85 ? -9.978 7.527 18.453 1.00 91.56 85 TRP A O 1
ATOM 662 N N . LYS A 1 86 ? -11.101 8.838 19.893 1.00 92.00 86 LYS A N 1
ATOM 663 C CA . LYS A 1 86 ? -10.788 8.061 21.112 1.00 92.00 86 LYS A CA 1
ATOM 664 C C . LYS A 1 86 ? -11.282 6.613 21.061 1.00 92.00 86 LYS A C 1
ATOM 666 O O . LYS A 1 86 ? -10.910 5.797 21.907 1.00 92.00 86 LYS A O 1
ATOM 671 N N . ILE A 1 87 ? -12.169 6.295 20.120 1.00 93.88 87 ILE A N 1
ATOM 672 C CA . ILE A 1 87 ? -12.604 4.922 19.882 1.00 93.88 87 ILE A CA 1
ATOM 673 C C . ILE A 1 87 ? -11.442 4.084 19.355 1.00 93.88 87 ILE A C 1
ATOM 675 O O . ILE A 1 87 ? -11.312 2.956 19.807 1.00 93.88 87 ILE A O 1
ATOM 679 N N . ILE A 1 88 ? -10.575 4.623 18.495 1.00 94.06 88 ILE A N 1
ATOM 680 C CA . ILE A 1 88 ? -9.544 3.860 17.765 1.00 94.06 88 ILE A CA 1
ATOM 681 C C . ILE A 1 88 ? -8.103 4.262 18.092 1.00 94.06 88 ILE A C 1
ATOM 683 O O . ILE A 1 88 ? -7.185 3.494 17.829 1.00 94.06 88 ILE A O 1
ATOM 687 N N . ALA A 1 89 ? -7.905 5.443 18.679 1.00 93.69 89 ALA A N 1
ATOM 688 C CA . ALA A 1 89 ? -6.586 5.999 18.942 1.00 93.69 89 ALA A CA 1
ATOM 689 C C . ALA A 1 89 ? -6.489 6.612 20.344 1.00 93.69 89 ALA A C 1
ATOM 691 O O . ALA A 1 89 ? -7.482 7.058 20.934 1.00 93.69 89 ALA A O 1
ATOM 692 N N . HIS A 1 90 ? -5.267 6.655 20.850 1.00 92.12 90 HIS A N 1
ATOM 693 C CA . HIS A 1 90 ? -4.831 7.521 21.932 1.00 92.12 90 HIS A CA 1
ATOM 694 C C . HIS A 1 90 ? -4.304 8.842 21.360 1.00 92.12 90 HIS A C 1
ATOM 696 O O . HIS A 1 90 ? -4.129 8.982 20.151 1.00 92.12 90 HIS A O 1
ATOM 702 N N . GLY A 1 91 ? -4.091 9.835 22.220 1.00 91.44 91 GLY A N 1
ATOM 703 C CA . GLY A 1 91 ? -3.414 11.049 21.793 1.00 91.44 91 GLY A CA 1
ATOM 704 C C . GLY A 1 91 ? -3.264 12.091 22.886 1.00 91.44 91 GLY A C 1
ATOM 705 O O . GLY A 1 91 ? -4.075 12.160 23.818 1.00 91.44 91 GLY A O 1
ATOM 706 N N . GLU A 1 92 ? -2.237 12.917 22.739 1.00 91.38 92 GLU A N 1
ATOM 707 C CA . GLU A 1 92 ? -1.853 13.938 23.707 1.00 91.38 92 GLU A CA 1
ATOM 708 C C . GLU A 1 92 ? -1.220 15.164 23.041 1.00 91.38 92 GLU A C 1
ATOM 710 O O . GLU A 1 92 ? -0.809 15.136 21.882 1.00 91.38 92 GLU A O 1
ATOM 715 N N . GLN A 1 93 ? -1.172 16.271 23.782 1.00 91.25 93 GLN A N 1
ATOM 716 C CA . GLN A 1 93 ? -0.532 17.500 23.327 1.00 91.25 93 GLN A CA 1
ATOM 717 C C . GLN A 1 93 ? 0.953 17.477 23.704 1.00 91.25 93 GLN A C 1
ATOM 719 O O . GLN A 1 93 ? 1.273 17.463 24.891 1.00 91.25 93 GLN A O 1
ATOM 724 N N . ARG A 1 94 ? 1.834 17.549 22.703 1.00 87.25 94 ARG A N 1
ATOM 725 C CA . ARG A 1 94 ? 3.291 17.686 22.849 1.00 87.25 94 ARG A CA 1
ATOM 726 C C . ARG A 1 94 ? 3.792 19.010 22.255 1.00 87.25 94 ARG A C 1
ATOM 728 O O . ARG A 1 94 ? 2.992 19.826 21.779 1.00 87.25 94 ARG A O 1
ATOM 735 N N . SER A 1 95 ? 5.105 19.245 22.317 1.00 80.94 95 SER A N 1
ATOM 736 C CA . SER A 1 95 ? 5.774 20.461 21.819 1.00 80.94 95 SER A CA 1
ATOM 737 C C . SER A 1 95 ? 5.599 20.686 20.315 1.00 80.94 95 SER A C 1
ATOM 739 O O . SER A 1 95 ? 5.462 21.818 19.862 1.00 80.94 95 SER A O 1
ATOM 741 N N . GLU A 1 96 ? 5.572 19.600 19.558 1.00 75.75 96 GLU A N 1
ATOM 742 C CA . GLU A 1 96 ? 5.481 19.522 18.103 1.00 75.75 96 GLU A CA 1
ATOM 743 C C . GLU A 1 96 ? 4.030 19.505 17.597 1.00 75.75 96 GLU A C 1
ATOM 745 O O . GLU A 1 96 ? 3.780 19.667 16.404 1.00 75.75 96 GLU A O 1
ATOM 750 N N . GLY A 1 97 ? 3.056 19.344 18.499 1.00 84.12 97 GLY A N 1
ATOM 751 C CA . GLY A 1 97 ? 1.635 19.328 18.172 1.00 84.12 97 GLY A CA 1
ATOM 752 C C . GLY A 1 97 ? 0.844 18.278 18.947 1.00 84.12 97 GLY A C 1
ATOM 753 O O . GLY A 1 97 ? 1.318 17.689 19.914 1.00 84.12 97 GLY A O 1
ATOM 754 N N . PHE A 1 98 ? -0.404 18.069 18.529 1.00 87.44 98 PHE A N 1
ATOM 755 C CA . PHE A 1 98 ? -1.229 16.981 19.051 1.00 87.44 98 PHE A CA 1
ATOM 756 C C . PHE A 1 98 ? -0.882 15.683 18.313 1.00 87.44 98 PHE A C 1
ATOM 758 O O . PHE A 1 98 ? -1.065 15.616 17.094 1.00 87.44 98 PHE A O 1
ATOM 765 N N . VAL A 1 99 ? -0.393 14.683 19.046 1.00 85.88 99 VAL A N 1
ATOM 766 C CA . VAL A 1 99 ? 0.113 13.404 18.521 1.00 85.88 99 VAL A CA 1
ATOM 767 C C . VAL A 1 99 ? -0.912 12.295 18.772 1.00 85.88 99 VAL A C 1
ATOM 769 O O . VAL A 1 99 ? -1.536 12.268 19.834 1.00 85.88 99 VAL A O 1
ATOM 772 N N . TRP A 1 100 ? -1.095 11.390 17.807 1.00 91.88 100 TRP A N 1
ATOM 773 C CA . TRP A 1 100 ? -1.931 10.190 17.910 1.00 91.88 100 TRP A CA 1
ATOM 774 C C . TRP A 1 100 ? -1.115 8.912 17.748 1.00 91.88 100 TRP A C 1
ATOM 776 O O . TRP A 1 100 ? -0.230 8.868 16.902 1.00 91.88 100 TRP A O 1
ATOM 786 N N . TRP A 1 101 ? -1.523 7.857 18.451 1.00 90.62 101 TRP A N 1
ATOM 787 C CA . TRP A 1 101 ? -1.149 6.466 18.174 1.00 90.62 101 TRP A CA 1
ATOM 788 C C . TRP A 1 101 ? -2.384 5.572 18.253 1.00 90.62 101 TRP A C 1
ATOM 790 O O . TRP A 1 101 ? -3.351 5.878 18.962 1.00 90.62 101 TRP A O 1
ATOM 800 N N . LEU A 1 102 ? -2.391 4.484 17.488 1.00 90.94 102 LEU A N 1
ATOM 801 C CA . LEU A 1 102 ? -3.516 3.551 17.454 1.00 90.94 102 LEU A CA 1
ATOM 802 C C . LEU A 1 102 ? -3.547 2.687 18.722 1.00 90.94 102 LEU A C 1
ATOM 804 O O . LEU A 1 102 ? -2.527 2.475 19.367 1.00 90.94 102 LEU A O 1
ATOM 808 N N . LYS A 1 103 ? -4.733 2.207 19.104 1.00 93.12 103 LYS A N 1
ATOM 809 C CA . LYS A 1 103 ? -4.853 1.248 20.212 1.00 93.12 103 LYS A CA 1
ATOM 810 C C . LYS A 1 103 ? -4.376 -0.138 19.778 1.00 93.12 103 LYS A C 1
ATOM 812 O O . LYS A 1 103 ? -4.755 -0.580 18.698 1.00 93.12 103 LYS A O 1
ATOM 817 N N . ASP A 1 104 ? -3.683 -0.856 20.655 1.00 87.06 104 ASP A N 1
ATOM 818 C CA . ASP A 1 104 ? -3.108 -2.183 20.366 1.00 87.06 104 ASP A CA 1
ATOM 819 C C . ASP A 1 104 ? -4.151 -3.175 19.835 1.00 87.06 104 ASP A C 1
ATOM 821 O O . ASP A 1 104 ? -4.040 -3.705 18.740 1.00 87.06 104 ASP A O 1
ATOM 825 N N . ASN A 1 105 ? -5.269 -3.322 20.542 1.00 89.94 105 ASN A N 1
ATOM 826 C CA . ASN A 1 105 ? -6.378 -4.188 20.135 1.00 89.94 105 ASN A CA 1
ATOM 827 C C . ASN A 1 105 ? -7.048 -3.793 18.804 1.00 89.94 105 ASN A C 1
ATOM 829 O O . ASN A 1 105 ? -7.741 -4.614 18.201 1.00 89.94 105 ASN A O 1
ATOM 833 N N . PHE A 1 106 ? -6.912 -2.536 18.377 1.00 94.31 106 PHE A N 1
ATOM 834 C CA . PHE A 1 106 ? -7.365 -2.070 17.071 1.00 94.31 106 PHE A CA 1
ATOM 835 C C . PHE A 1 106 ? -6.326 -2.382 15.990 1.00 94.31 106 PHE A C 1
ATOM 837 O O . PHE A 1 106 ? -6.702 -2.815 14.906 1.00 94.31 106 PHE A O 1
ATOM 844 N N . VAL A 1 107 ? -5.039 -2.229 16.301 1.00 83.56 107 VAL A N 1
ATOM 845 C CA . VAL A 1 107 ? -3.916 -2.624 15.439 1.00 83.56 107 VAL A CA 1
ATOM 846 C C . VAL A 1 107 ? -3.934 -4.128 15.172 1.00 83.56 107 VAL A C 1
ATOM 848 O O . VAL A 1 107 ? -3.959 -4.525 14.010 1.00 83.56 107 VAL A O 1
ATOM 851 N N . ASP A 1 108 ? -4.069 -4.957 16.209 1.00 78.50 108 ASP A N 1
ATOM 852 C CA . ASP A 1 108 ? -4.177 -6.416 16.074 1.00 78.50 108 ASP A CA 1
ATOM 853 C C . ASP A 1 108 ? -5.329 -6.817 15.136 1.00 78.50 108 ASP A C 1
ATOM 855 O O . ASP A 1 108 ? -5.224 -7.751 14.344 1.00 78.50 108 ASP A O 1
ATOM 859 N N . ALA A 1 109 ? -6.456 -6.097 15.212 1.00 83.94 109 ALA A N 1
ATOM 860 C CA . ALA A 1 109 ? -7.607 -6.329 14.346 1.00 83.94 109 ALA A CA 1
ATOM 861 C C . ALA A 1 109 ? -7.311 -5.978 12.880 1.00 83.94 109 ALA A C 1
ATOM 863 O O . ALA A 1 109 ? -7.791 -6.669 11.984 1.00 83.94 109 ALA A O 1
ATOM 864 N N . LEU A 1 110 ? -6.541 -4.916 12.627 1.00 81.75 110 LEU A N 1
ATOM 865 C CA . LEU A 1 110 ? -6.131 -4.517 11.279 1.00 81.75 110 LEU A CA 1
ATOM 866 C C . LEU A 1 110 ? -5.156 -5.531 10.671 1.00 81.75 110 LEU A C 1
ATOM 868 O O . LEU A 1 110 ? -5.313 -5.884 9.504 1.00 81.75 110 LEU A O 1
ATOM 872 N N . ILE A 1 111 ? -4.206 -6.032 11.463 1.00 73.62 111 ILE A N 1
ATOM 873 C CA . ILE A 1 111 ? -3.222 -7.035 11.033 1.00 73.62 111 ILE A CA 1
ATOM 874 C C . ILE A 1 111 ? -3.906 -8.366 10.709 1.00 73.62 111 ILE A C 1
ATOM 876 O O . ILE A 1 111 ? -3.705 -8.923 9.632 1.00 73.62 111 ILE A O 1
ATOM 880 N N . GLU A 1 112 ? -4.793 -8.862 11.579 1.00 75.88 112 GLU A N 1
ATOM 881 C CA . GLU A 1 112 ? -5.511 -10.120 11.317 1.00 75.88 112 GLU A CA 1
ATOM 882 C C . GLU A 1 112 ? -6.440 -10.048 10.099 1.00 75.88 112 GLU A C 1
ATOM 884 O O . GLU A 1 112 ? -6.693 -11.064 9.450 1.00 75.88 112 GLU A O 1
ATOM 889 N N . LEU A 1 113 ? -6.950 -8.857 9.781 1.00 73.31 113 LEU A N 1
ATOM 890 C CA . LEU A 1 113 ? -7.735 -8.612 8.571 1.00 73.31 113 LEU A CA 1
ATOM 891 C C . LEU A 1 113 ? -6.871 -8.342 7.331 1.00 73.31 113 LEU A C 1
ATOM 893 O O . LEU A 1 113 ? -7.433 -8.089 6.268 1.00 73.31 113 LEU A O 1
ATOM 897 N N . GLN A 1 114 ? -5.539 -8.394 7.451 1.00 71.81 114 GLN A N 1
ATOM 898 C CA . GLN A 1 114 ? -4.583 -8.084 6.381 1.00 71.81 114 GLN A CA 1
ATOM 899 C C . GLN A 1 114 ? -4.764 -6.667 5.808 1.00 71.81 114 GLN A C 1
ATOM 901 O O . GLN A 1 114 ? -4.487 -6.407 4.639 1.00 71.81 114 GLN A O 1
ATOM 906 N N . LEU A 1 115 ? -5.256 -5.743 6.638 1.00 70.12 115 LEU A N 1
ATOM 907 C CA . LEU A 1 115 ? -5.379 -4.318 6.320 1.00 70.12 115 LEU A CA 1
ATOM 908 C C . LEU A 1 115 ? -4.084 -3.557 6.634 1.00 70.12 115 LEU A C 1
ATOM 910 O O . LEU A 1 115 ? -3.859 -2.483 6.080 1.00 70.12 115 LEU A O 1
ATOM 914 N N . LEU A 1 116 ? -3.256 -4.117 7.519 1.00 68.25 116 LEU A N 1
ATOM 915 C CA . LEU A 1 116 ? -1.882 -3.726 7.831 1.00 68.25 116 LEU A CA 1
ATOM 916 C C . LEU A 1 116 ? -1.026 -5.000 7.941 1.00 68.25 116 LEU A C 1
ATOM 918 O O . LEU A 1 116 ? -1.575 -6.091 8.091 1.00 68.25 116 LEU A O 1
ATOM 922 N N . ASP A 1 117 ? 0.295 -4.865 7.873 1.00 59.50 117 ASP A N 1
ATOM 923 C CA . ASP A 1 117 ? 1.242 -5.975 8.012 1.00 59.50 117 ASP A CA 1
ATOM 924 C C . ASP A 1 117 ? 2.314 -5.610 9.051 1.00 59.50 117 ASP A C 1
ATOM 926 O O . ASP A 1 117 ? 2.787 -4.476 9.088 1.00 59.50 117 ASP A O 1
ATOM 930 N N . GLU A 1 118 ? 2.691 -6.567 9.901 1.00 48.34 118 GLU A N 1
ATOM 931 C CA . GLU A 1 118 ? 3.811 -6.436 10.848 1.00 48.34 118 GLU A CA 1
ATOM 932 C C . GLU A 1 118 ? 5.180 -6.519 10.140 1.00 48.34 118 GLU A C 1
ATOM 934 O O . GLU A 1 118 ? 6.213 -6.217 10.741 1.00 48.34 118 GLU A O 1
ATOM 939 N N . GLY A 1 119 ? 5.200 -6.930 8.866 1.00 40.03 119 GLY A N 1
ATOM 940 C CA . GLY A 1 119 ? 6.396 -7.076 8.039 1.00 40.03 119 GLY A CA 1
ATOM 941 C C . GLY A 1 119 ? 7.143 -5.765 7.760 1.00 40.03 119 GLY A C 1
ATOM 942 O O . GLY A 1 119 ? 6.606 -4.855 7.136 1.00 40.03 119 GLY A O 1
ATOM 943 N N . ASP A 1 120 ? 8.398 -5.708 8.224 1.00 37.62 120 ASP A N 1
ATOM 944 C CA . ASP A 1 120 ? 9.599 -4.942 7.817 1.00 37.62 120 ASP A CA 1
ATOM 945 C C . ASP A 1 120 ? 9.510 -3.621 7.000 1.00 37.62 120 ASP A C 1
ATOM 947 O O . ASP A 1 120 ? 10.496 -3.212 6.385 1.00 37.62 120 ASP A O 1
ATOM 951 N N . GLY A 1 121 ? 8.397 -2.882 7.026 1.00 42.03 121 GLY A N 1
ATOM 952 C CA . GLY A 1 121 ? 8.302 -1.507 6.516 1.00 42.03 121 GLY A CA 1
ATOM 953 C C . GLY A 1 121 ? 8.521 -1.346 5.004 1.00 42.03 121 GLY A C 1
ATOM 954 O O . GLY A 1 121 ? 8.905 -0.268 4.547 1.00 42.03 121 GLY A O 1
ATOM 955 N N . LYS A 1 122 ? 8.307 -2.392 4.196 1.00 35.66 122 LYS A N 1
ATOM 956 C CA . LYS A 1 122 ? 8.524 -2.337 2.739 1.00 35.66 122 LYS A CA 1
ATOM 957 C C . LYS A 1 122 ? 7.276 -1.865 1.986 1.00 35.66 122 LYS A C 1
ATOM 959 O O . LYS A 1 122 ? 6.382 -2.649 1.681 1.00 35.66 122 LYS A O 1
ATOM 964 N N . LEU A 1 123 ? 7.258 -0.581 1.620 1.00 38.56 123 LEU A N 1
ATOM 965 C CA . LEU A 1 123 ? 6.357 -0.028 0.599 1.00 38.56 123 LEU A CA 1
ATOM 966 C C . LEU A 1 123 ? 6.718 -0.549 -0.806 1.00 38.56 123 LEU A C 1
ATOM 968 O O . LEU A 1 123 ? 7.895 -0.607 -1.167 1.00 38.56 123 LEU A O 1
ATOM 972 N N . TYR A 1 124 ? 5.712 -0.842 -1.639 1.00 39.56 124 TYR A N 1
ATOM 973 C CA . TYR A 1 124 ? 5.923 -1.204 -3.046 1.00 39.56 124 TYR A CA 1
ATOM 974 C C . TYR A 1 124 ? 6.114 0.057 -3.934 1.00 39.56 124 TYR A C 1
ATOM 976 O O . TYR A 1 124 ? 5.208 0.892 -4.001 1.00 39.56 124 TYR A O 1
ATOM 984 N N . PRO A 1 125 ? 7.261 0.205 -4.640 1.00 37.97 125 PRO A N 1
ATOM 985 C CA . PRO A 1 125 ? 7.709 1.449 -5.299 1.00 37.97 125 PRO A CA 1
ATOM 986 C C . PRO A 1 125 ? 6.914 1.982 -6.492 1.00 37.97 125 PRO A C 1
ATOM 988 O O . PRO A 1 125 ? 7.250 3.047 -7.005 1.00 37.97 125 PRO A O 1
ATOM 991 N N . GLU A 1 126 ? 5.885 1.291 -6.974 1.00 39.31 126 GLU A N 1
ATOM 992 C CA . GLU A 1 126 ? 5.085 1.818 -8.086 1.00 39.31 126 GLU A CA 1
ATOM 993 C C . GLU A 1 126 ? 4.419 3.150 -7.711 1.00 39.31 126 GLU A C 1
ATOM 995 O O . GLU A 1 126 ? 4.213 3.975 -8.593 1.00 39.31 126 GLU A O 1
ATOM 1000 N N . LEU A 1 127 ? 4.248 3.409 -6.403 1.00 36.75 127 LEU A N 1
ATOM 1001 C CA . LEU A 1 127 ? 3.630 4.595 -5.815 1.00 36.75 127 LEU A CA 1
ATOM 1002 C C . LEU A 1 127 ? 4.439 5.887 -6.015 1.00 36.75 127 LEU A C 1
ATOM 1004 O O . LEU A 1 127 ? 3.874 6.917 -5.714 1.00 36.75 127 LEU A O 1
ATOM 1008 N N . VAL A 1 128 ? 5.690 5.895 -6.520 1.00 41.19 128 VAL A N 1
ATOM 1009 C CA . VAL A 1 128 ? 6.659 7.004 -6.321 1.00 41.19 128 VAL A CA 1
ATOM 1010 C C . VAL A 1 128 ? 7.189 7.736 -7.563 1.00 41.19 128 VAL A C 1
ATOM 1012 O O . VAL A 1 128 ? 8.268 7.435 -8.054 1.00 41.19 128 VAL A O 1
ATOM 1015 N N . THR A 1 129 ? 6.503 8.800 -8.015 1.00 29.34 129 THR A N 1
ATOM 1016 C CA . THR A 1 129 ? 7.041 9.810 -8.960 1.00 29.34 129 THR A CA 1
ATOM 1017 C C . THR A 1 129 ? 7.226 11.225 -8.368 1.00 29.34 129 THR A C 1
ATOM 1019 O O . THR A 1 129 ? 6.235 11.882 -8.052 1.00 29.34 129 THR A O 1
ATOM 1022 N N . GLY A 1 130 ? 8.486 11.713 -8.333 1.00 28.73 130 GLY A N 1
ATOM 1023 C CA . GLY A 1 130 ? 8.897 13.132 -8.186 1.00 28.73 130 GLY A CA 1
ATOM 1024 C C . GLY A 1 130 ? 10.281 13.361 -7.516 1.00 28.73 130 GLY A C 1
ATOM 1025 O O . GLY A 1 130 ? 10.369 13.328 -6.297 1.00 28.73 130 GLY A O 1
ATOM 1026 N N . LEU A 1 131 ? 11.357 13.604 -8.289 1.00 28.12 131 LEU A N 1
ATOM 1027 C CA . LEU A 1 131 ? 12.767 13.851 -7.855 1.00 28.12 131 LEU A CA 1
ATOM 1028 C C . LEU A 1 131 ? 13.111 15.365 -7.704 1.00 28.12 131 LEU A C 1
ATOM 1030 O O . LEU A 1 131 ? 12.431 16.166 -8.343 1.00 28.12 131 LEU A O 1
ATOM 1034 N N . PRO A 1 132 ? 14.267 15.787 -7.119 1.00 39.91 132 PRO A N 1
ATOM 1035 C CA . PRO A 1 132 ? 14.952 15.302 -5.914 1.00 39.91 132 PRO A CA 1
ATOM 1036 C C . PRO A 1 132 ? 15.296 16.435 -4.904 1.00 39.91 132 PRO A C 1
ATOM 1038 O O . PRO A 1 132 ? 15.643 17.555 -5.282 1.00 39.91 132 PRO A O 1
ATOM 1041 N N . ILE A 1 133 ? 15.340 16.110 -3.608 1.00 31.48 133 ILE A N 1
ATOM 1042 C CA . ILE A 1 133 ? 16.187 16.804 -2.620 1.00 31.48 133 ILE A CA 1
ATOM 1043 C C . ILE A 1 133 ? 17.253 15.785 -2.203 1.00 31.48 133 ILE A C 1
ATOM 1045 O O . ILE A 1 133 ? 16.916 14.667 -1.823 1.00 31.48 133 ILE A O 1
ATOM 1049 N N . LEU A 1 134 ? 18.538 16.128 -2.340 1.00 33.19 134 LEU A N 1
ATOM 1050 C CA . LEU A 1 134 ? 19.654 15.216 -2.059 1.00 33.19 134 LEU A CA 1
ATOM 1051 C C . LEU A 1 134 ? 19.902 15.107 -0.544 1.00 33.19 134 LEU A C 1
ATOM 1053 O O . LEU A 1 134 ? 20.795 15.762 -0.016 1.00 33.19 134 LEU A O 1
ATOM 1057 N N . ASN A 1 135 ? 19.113 14.269 0.132 1.00 37.38 135 ASN A N 1
ATOM 1058 C CA . ASN A 1 135 ? 19.384 13.747 1.474 1.00 37.38 135 ASN A CA 1
ATOM 1059 C C . ASN A 1 135 ? 19.308 12.211 1.437 1.00 37.38 135 ASN A C 1
ATOM 1061 O O . ASN A 1 135 ? 18.361 11.647 0.891 1.00 37.38 135 ASN A O 1
ATOM 1065 N N . GLU A 1 136 ? 20.286 11.525 2.024 1.00 31.67 136 GLU A N 1
ATOM 1066 C CA . GLU A 1 136 ? 20.318 10.060 2.118 1.00 31.67 136 GLU A CA 1
ATOM 1067 C C . GLU A 1 136 ? 19.526 9.602 3.364 1.00 31.67 136 GLU A C 1
ATOM 1069 O O . GLU A 1 136 ? 19.685 10.179 4.438 1.00 31.67 136 GLU A O 1
ATOM 1074 N N . GLY A 1 137 ? 18.630 8.612 3.235 1.00 37.44 137 GLY A N 1
ATOM 1075 C CA . GLY A 1 137 ? 17.815 8.102 4.358 1.00 37.44 137 GLY A CA 1
ATOM 1076 C C . GLY A 1 137 ? 16.542 8.899 4.693 1.00 37.44 137 GLY A C 1
ATOM 1077 O O . GLY A 1 137 ? 15.919 8.661 5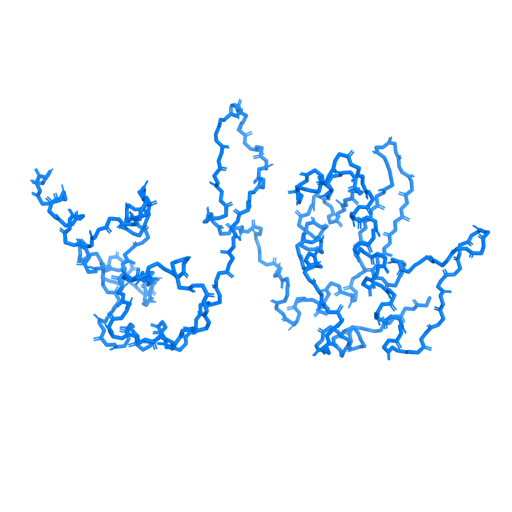.724 1.00 37.44 137 GLY A O 1
ATOM 1078 N N . GLN A 1 138 ? 16.131 9.834 3.832 1.00 33.75 138 GLN A N 1
ATOM 1079 C CA . GLN A 1 138 ? 14.889 10.593 3.988 1.00 33.75 138 GLN A CA 1
ATOM 1080 C C . GLN A 1 138 ? 13.684 9.778 3.484 1.00 33.75 138 GLN A C 1
ATOM 1082 O O . GLN A 1 138 ? 13.637 9.377 2.322 1.00 33.75 138 GLN A O 1
ATOM 1087 N N . VAL A 1 139 ? 12.694 9.542 4.348 1.00 36.91 139 VAL A N 1
ATOM 1088 C CA . VAL A 1 139 ? 11.452 8.849 3.973 1.00 36.91 139 VAL A CA 1
ATOM 1089 C C . VAL A 1 139 ? 10.598 9.781 3.110 1.00 36.91 139 VAL A C 1
ATOM 1091 O O . VAL A 1 139 ? 10.132 10.818 3.578 1.00 36.91 139 VAL A O 1
ATOM 1094 N N . MET A 1 140 ? 10.396 9.416 1.842 1.00 29.56 140 MET A N 1
ATOM 1095 C CA . MET A 1 140 ? 9.491 10.100 0.913 1.00 29.56 140 MET A CA 1
ATOM 1096 C C . MET A 1 140 ? 8.267 9.220 0.654 1.00 29.56 140 MET A C 1
ATOM 1098 O O . MET A 1 140 ? 8.405 8.032 0.376 1.00 29.56 140 MET A O 1
ATOM 1102 N N . THR A 1 141 ? 7.069 9.800 0.734 1.00 29.38 141 THR A N 1
ATOM 1103 C CA . THR A 1 141 ? 5.820 9.115 0.365 1.00 29.38 141 THR A CA 1
ATOM 1104 C C . THR A 1 141 ? 5.370 9.621 -0.981 1.00 29.38 141 THR A C 1
ATOM 1106 O O . THR A 1 141 ? 5.464 10.816 -1.258 1.00 29.38 141 THR A O 1
ATOM 1109 N N . VAL A 1 142 ? 4.846 8.728 -1.805 1.00 28.66 142 VAL A N 1
ATOM 1110 C CA . VAL A 1 142 ? 4.234 9.121 -3.061 1.00 28.66 142 VAL A CA 1
ATOM 1111 C C . VAL A 1 142 ? 3.024 8.237 -3.330 1.00 28.66 142 VAL A C 1
ATOM 1113 O O . VAL A 1 142 ? 2.835 7.221 -2.668 1.00 28.66 142 VAL A O 1
ATOM 1116 N N . SER A 1 143 ? 2.172 8.681 -4.244 1.00 26.28 143 SER A N 1
ATOM 1117 C CA . SER A 1 143 ? 0.859 8.148 -4.577 1.00 26.28 143 SER A CA 1
ATOM 1118 C C . SER A 1 143 ? 0.852 7.283 -5.859 1.00 26.28 143 SER A C 1
ATOM 1120 O O . SER A 1 143 ? 1.044 7.794 -6.960 1.00 26.28 143 SER A O 1
ATOM 1122 N N . VAL A 1 144 ? 0.496 5.992 -5.761 1.00 29.08 144 VAL A N 1
ATOM 1123 C CA . VAL A 1 144 ? -0.154 5.227 -6.851 1.00 29.08 144 VAL A CA 1
ATOM 1124 C C . VAL A 1 144 ? -1.516 4.712 -6.459 1.00 29.08 144 VAL A C 1
ATOM 1126 O O . VAL A 1 144 ? -1.735 4.132 -5.401 1.00 29.08 144 VAL A O 1
ATOM 1129 N N . ASN A 1 145 ? -2.393 4.852 -7.443 1.00 29.19 145 ASN A N 1
ATOM 1130 C CA . ASN A 1 145 ? -3.610 4.089 -7.596 1.00 29.19 145 ASN A CA 1
ATOM 1131 C C . ASN A 1 145 ? -3.271 2.592 -7.681 1.00 29.19 145 ASN A C 1
ATOM 1133 O O . ASN A 1 145 ? -2.630 2.145 -8.636 1.00 29.19 145 ASN A O 1
ATOM 1137 N N . VAL A 1 146 ? -3.715 1.815 -6.696 1.00 32.56 146 VAL A N 1
ATOM 1138 C CA . VAL A 1 146 ? -3.638 0.354 -6.733 1.00 32.56 146 VAL A CA 1
ATOM 1139 C C . VAL A 1 146 ? -4.880 -0.155 -7.458 1.00 32.56 146 VAL A C 1
ATOM 1141 O O . VAL A 1 146 ? -5.977 -0.159 -6.910 1.00 32.56 146 VAL A O 1
ATOM 1144 N N . PHE A 1 147 ? -4.721 -0.566 -8.715 1.00 35.62 147 PHE A N 1
ATOM 1145 C CA . PHE A 1 147 ? -5.750 -1.352 -9.392 1.00 35.62 147 PHE A CA 1
ATOM 1146 C C . PHE A 1 147 ? -5.794 -2.746 -8.759 1.00 35.62 147 PHE A C 1
ATOM 1148 O O . PHE A 1 147 ? -4.749 -3.378 -8.590 1.00 35.62 147 PHE A O 1
ATOM 1155 N N . GLU A 1 148 ? -6.988 -3.227 -8.415 1.00 33.62 148 GLU A N 1
ATOM 1156 C CA . GLU A 1 148 ? -7.189 -4.562 -7.853 1.00 33.62 148 GLU A CA 1
ATOM 1157 C C . GLU A 1 148 ? -6.650 -5.628 -8.824 1.00 33.62 148 GLU A C 1
ATOM 1159 O O . GLU A 1 148 ? -7.178 -5.850 -9.916 1.00 33.62 148 GLU A O 1
ATOM 1164 N N . ARG A 1 149 ? -5.538 -6.273 -8.456 1.00 54.25 149 ARG A N 1
ATOM 1165 C CA . ARG A 1 149 ? -4.913 -7.335 -9.254 1.00 54.25 149 ARG A CA 1
ATOM 1166 C C . ARG A 1 149 ? -5.565 -8.661 -8.880 1.00 54.25 149 ARG A C 1
ATOM 1168 O O . ARG A 1 149 ? -5.358 -9.151 -7.777 1.00 54.25 149 ARG A O 1
ATOM 1175 N N . ASN A 1 150 ? -6.310 -9.276 -9.799 1.00 57.72 150 ASN A N 1
ATOM 1176 C CA . ASN A 1 150 ? -6.940 -10.573 -9.547 1.00 57.72 150 ASN A CA 1
ATOM 1177 C C . ASN A 1 150 ? -5.865 -11.685 -9.406 1.00 57.72 150 ASN A C 1
ATOM 1179 O O . ASN A 1 150 ? -5.215 -12.041 -10.399 1.00 57.72 150 ASN A O 1
ATOM 1183 N N . PRO A 1 151 ? -5.673 -12.282 -8.210 1.00 63.09 151 PRO A N 1
ATOM 1184 C CA . PRO A 1 151 ? -4.626 -13.280 -7.979 1.00 63.09 151 PRO A CA 1
ATOM 1185 C C . PRO A 1 151 ? -4.854 -14.572 -8.777 1.00 63.09 151 PRO A C 1
ATOM 1187 O O . PRO A 1 151 ? -3.895 -15.267 -9.124 1.00 63.09 151 PRO A O 1
ATOM 1190 N N . ILE A 1 152 ? -6.108 -14.876 -9.131 1.00 68.31 152 ILE A N 1
ATOM 1191 C CA . ILE A 1 152 ? -6.467 -16.012 -9.986 1.00 68.31 152 ILE A CA 1
ATOM 1192 C C . ILE A 1 152 ? -5.971 -15.756 -11.409 1.00 68.31 152 ILE A C 1
ATOM 1194 O O . ILE A 1 152 ? -5.364 -16.642 -12.003 1.00 68.31 152 ILE A O 1
ATOM 1198 N N . ALA A 1 153 ? -6.146 -14.540 -11.936 1.00 66.81 153 ALA A N 1
ATOM 1199 C CA . ALA A 1 153 ? -5.656 -14.187 -13.267 1.00 66.81 153 ALA A CA 1
ATOM 1200 C C . ALA A 1 153 ? -4.125 -14.280 -13.351 1.00 66.81 153 ALA A C 1
ATOM 1202 O O . ALA A 1 153 ? -3.590 -14.879 -14.281 1.00 66.81 153 ALA A O 1
ATOM 1203 N N . ARG A 1 154 ? -3.410 -13.804 -12.322 1.00 77.00 154 ARG A N 1
ATOM 1204 C CA . ARG A 1 154 ? -1.953 -13.991 -12.219 1.00 77.00 154 ARG A CA 1
ATOM 1205 C C . ARG A 1 154 ? -1.576 -15.474 -12.252 1.00 77.00 154 ARG A C 1
ATOM 1207 O O . ARG A 1 154 ? -0.694 -15.873 -13.011 1.00 77.00 154 ARG A O 1
ATOM 1214 N N . LYS A 1 155 ? -2.231 -16.289 -11.420 1.00 74.31 155 LYS A N 1
ATOM 1215 C CA . LYS A 1 155 ? -1.955 -17.727 -11.326 1.00 74.31 155 LYS A CA 1
ATOM 1216 C C . LYS A 1 155 ? -2.196 -18.431 -12.661 1.00 74.31 155 LYS A C 1
ATOM 1218 O O . LYS A 1 155 ? -1.339 -19.195 -13.084 1.00 74.31 155 LYS A O 1
ATOM 1223 N N . LEU A 1 156 ? -3.310 -18.139 -13.333 1.00 75.19 156 LEU A N 1
ATOM 1224 C CA . LEU A 1 156 ? -3.653 -18.711 -14.638 1.00 75.19 156 LEU A CA 1
ATOM 1225 C C . LEU A 1 156 ? -2.659 -18.293 -15.733 1.00 75.19 156 LEU A C 1
ATOM 1227 O O . LEU A 1 156 ? -2.237 -19.140 -16.516 1.00 75.19 156 LEU A O 1
ATOM 1231 N N . CYS A 1 157 ? -2.219 -17.030 -15.744 1.00 83.81 157 CYS A N 1
ATOM 1232 C CA . CYS A 1 157 ? -1.174 -16.551 -16.654 1.00 83.81 157 CYS A CA 1
ATOM 1233 C C . CYS A 1 157 ? 0.128 -17.348 -16.481 1.00 83.81 157 CYS A C 1
ATOM 1235 O O . CYS A 1 157 ? 0.690 -17.837 -17.457 1.00 83.81 157 CYS A O 1
ATOM 1237 N N . ILE A 1 158 ? 0.603 -17.510 -15.243 1.00 83.25 158 ILE A N 1
ATOM 1238 C CA . ILE A 1 158 ? 1.854 -18.234 -14.958 1.00 83.25 158 ILE A CA 1
ATOM 1239 C C . ILE A 1 158 ? 1.703 -19.732 -15.220 1.00 83.25 158 ILE A C 1
ATOM 1241 O O . ILE A 1 158 ? 2.630 -20.358 -15.717 1.00 83.25 158 ILE A O 1
ATOM 1245 N N . GLN A 1 159 ? 0.540 -20.319 -14.935 1.00 83.00 159 GLN A N 1
ATOM 1246 C CA . GLN A 1 159 ? 0.265 -21.716 -15.278 1.00 83.00 159 GLN A CA 1
ATOM 1247 C C . GLN A 1 159 ? 0.310 -21.961 -16.789 1.00 83.00 159 GLN A C 1
ATOM 1249 O O . GLN A 1 159 ? 0.733 -23.032 -17.211 1.00 83.00 159 GLN A O 1
ATOM 1254 N N . HIS A 1 160 ? -0.122 -20.987 -17.594 1.00 90.12 160 HIS A N 1
ATOM 1255 C CA . HIS A 1 160 ? -0.120 -21.103 -19.047 1.00 90.12 160 HIS A CA 1
ATOM 1256 C C . HIS A 1 160 ? 1.259 -20.828 -19.668 1.00 90.12 160 HIS A C 1
ATOM 1258 O O . HIS A 1 160 ? 1.708 -21.593 -20.515 1.00 90.12 160 HIS A O 1
ATOM 1264 N N . TYR A 1 161 ? 1.929 -19.747 -19.256 1.00 90.62 161 TYR A N 1
ATOM 1265 C CA . TYR A 1 161 ? 3.174 -19.273 -19.878 1.00 90.62 161 TYR A CA 1
ATOM 1266 C C . TYR A 1 161 ? 4.460 -19.714 -19.164 1.00 90.62 161 TYR A C 1
ATOM 1268 O O . TYR A 1 161 ? 5.540 -19.596 -19.737 1.00 90.62 161 TYR A O 1
ATOM 1276 N N . GLY A 1 162 ? 4.368 -20.197 -17.925 1.00 90.19 162 GLY A N 1
ATOM 1277 C CA . GLY A 1 162 ? 5.519 -20.431 -17.054 1.00 90.19 162 GLY A CA 1
ATOM 1278 C C . GLY A 1 162 ? 5.982 -19.173 -16.307 1.00 90.19 162 GLY A C 1
ATOM 1279 O O . GLY A 1 162 ? 5.396 -18.094 -16.421 1.00 90.19 162 GLY A O 1
ATOM 1280 N N . ALA A 1 163 ? 7.039 -19.328 -15.504 1.00 90.44 163 ALA A N 1
ATOM 1281 C CA . ALA A 1 163 ? 7.614 -18.268 -14.669 1.00 90.44 163 ALA A CA 1
ATOM 1282 C C . ALA A 1 163 ? 8.906 -17.658 -15.245 1.00 90.44 163 ALA A C 1
ATOM 1284 O O . ALA A 1 163 ? 9.687 -17.051 -14.515 1.00 90.44 163 ALA A O 1
ATOM 1285 N N . SER A 1 164 ? 9.111 -17.780 -16.555 1.00 95.50 164 SER A N 1
ATOM 1286 C CA . SER A 1 164 ? 10.254 -17.191 -17.251 1.00 95.50 164 SER A CA 1
ATOM 1287 C C . SER A 1 164 ? 9.848 -15.882 -17.932 1.00 95.50 164 SER A C 1
ATOM 1289 O O . SER A 1 164 ? 8.739 -15.739 -18.450 1.00 95.50 164 SER A O 1
ATOM 1291 N N . CYS A 1 165 ? 10.742 -14.894 -17.918 1.00 96.44 165 CYS A N 1
ATOM 1292 C CA . CYS A 1 165 ? 10.481 -13.585 -18.505 1.00 96.44 165 CYS A CA 1
ATOM 1293 C C . CYS A 1 165 ? 10.304 -13.700 -20.017 1.00 96.44 165 CYS A C 1
ATOM 1295 O O . CYS A 1 165 ? 11.235 -14.102 -20.709 1.00 96.44 165 CYS A O 1
ATOM 1297 N N . VAL A 1 166 ? 9.167 -13.255 -20.556 1.00 96.81 166 VAL A N 1
ATOM 1298 C CA . VAL A 1 166 ? 8.984 -13.295 -22.010 1.00 96.81 166 VAL A CA 1
ATOM 1299 C C . VAL A 1 166 ? 9.922 -12.331 -22.730 1.00 96.81 166 VAL A C 1
ATOM 1301 O O . VAL A 1 166 ? 10.268 -12.596 -23.868 1.00 96.81 166 VAL A O 1
ATOM 1304 N N . VAL A 1 167 ? 10.361 -11.229 -22.118 1.00 96.31 167 VAL A N 1
ATOM 1305 C CA . VAL A 1 167 ? 11.244 -10.259 -22.788 1.00 96.31 167 VAL A CA 1
ATOM 1306 C C . VAL A 1 167 ? 12.658 -10.832 -22.936 1.00 96.31 167 VAL A C 1
ATOM 1308 O O . VAL A 1 167 ? 13.124 -11.027 -24.048 1.00 96.31 167 VAL A O 1
ATOM 1311 N N . CYS A 1 168 ? 13.332 -11.130 -21.825 1.00 95.69 168 CYS A N 1
ATOM 1312 C CA . CYS A 1 168 ? 14.758 -11.475 -21.817 1.00 95.69 168 CYS A CA 1
ATOM 1313 C C . CYS A 1 168 ? 15.057 -12.948 -21.495 1.00 95.69 168 CYS A C 1
ATOM 1315 O O . CYS A 1 168 ? 16.212 -13.301 -21.274 1.00 95.69 168 CYS A O 1
ATOM 1317 N N . ASN A 1 169 ? 14.031 -13.799 -21.403 1.00 96.12 169 ASN A N 1
ATOM 1318 C CA . ASN A 1 169 ? 14.133 -15.222 -21.051 1.00 96.12 169 ASN A CA 1
ATOM 1319 C C . ASN A 1 169 ? 14.748 -15.509 -19.669 1.00 96.12 169 ASN A C 1
ATOM 1321 O O . ASN A 1 169 ? 15.090 -16.650 -19.368 1.00 96.12 169 ASN A O 1
ATOM 1325 N N . PHE A 1 170 ? 14.884 -14.496 -18.805 1.00 96.31 170 PHE A N 1
ATOM 1326 C CA . PHE A 1 170 ? 15.381 -14.693 -17.448 1.00 96.31 170 PHE A CA 1
ATOM 1327 C C . PHE A 1 170 ? 14.408 -15.539 -16.626 1.00 96.31 170 PHE A C 1
ATOM 1329 O O . PHE A 1 170 ? 13.222 -15.213 -16.533 1.00 96.31 170 PHE A O 1
ATOM 1336 N N . ASP A 1 171 ? 14.936 -16.575 -15.987 1.00 96.19 171 ASP A N 1
ATOM 1337 C CA . ASP A 1 171 ? 14.198 -17.486 -15.125 1.00 96.19 171 ASP A CA 1
ATOM 1338 C C . ASP A 1 171 ? 14.824 -17.496 -13.725 1.00 96.19 171 ASP A C 1
ATOM 1340 O O . ASP A 1 171 ? 16.017 -17.769 -13.560 1.00 96.19 171 ASP A O 1
ATOM 1344 N N . PHE A 1 172 ? 14.035 -17.135 -12.712 1.00 92.88 172 PHE A N 1
ATOM 1345 C CA . PHE A 1 172 ? 14.543 -16.992 -11.348 1.00 92.88 172 PHE A CA 1
ATOM 1346 C C . PHE A 1 172 ? 14.869 -18.338 -10.708 1.00 92.88 172 PHE A C 1
ATOM 1348 O O . PHE A 1 172 ? 15.863 -18.430 -9.993 1.00 92.88 172 PHE A O 1
ATOM 1355 N N . GLU A 1 173 ? 14.087 -19.381 -10.975 1.00 94.50 173 GLU A N 1
ATOM 1356 C CA . GLU A 1 173 ? 14.330 -20.715 -10.424 1.00 94.50 173 GLU A CA 1
ATOM 1357 C C . GLU A 1 173 ? 15.619 -21.317 -10.995 1.00 94.50 173 GLU A C 1
ATOM 1359 O O . GLU A 1 173 ? 16.475 -21.794 -10.255 1.00 94.50 173 GLU A O 1
ATOM 1364 N N . SER A 1 174 ? 15.844 -21.184 -12.301 1.00 95.31 174 SER A N 1
ATOM 1365 C CA . SER A 1 174 ? 17.072 -21.624 -12.961 1.00 95.31 174 SER A CA 1
ATOM 1366 C C . SER A 1 174 ? 18.314 -20.894 -12.450 1.00 95.31 174 SER A C 1
ATOM 1368 O O . SER A 1 174 ? 19.405 -21.464 -12.488 1.00 95.31 174 SER A O 1
ATOM 1370 N N . ARG A 1 175 ? 18.189 -19.631 -12.023 1.00 96.12 175 ARG A N 1
ATOM 1371 C CA . ARG A 1 175 ? 19.329 -18.803 -11.592 1.00 96.12 175 ARG A CA 1
ATOM 1372 C C . ARG A 1 175 ? 19.575 -18.833 -10.088 1.00 96.12 175 ARG A C 1
ATOM 1374 O O . ARG A 1 175 ? 20.730 -18.736 -9.682 1.00 96.12 175 ARG A O 1
ATOM 1381 N N . TYR A 1 176 ? 18.522 -18.959 -9.287 1.00 93.25 176 TYR A N 1
ATOM 1382 C CA . TYR A 1 176 ? 18.568 -18.852 -7.826 1.00 93.25 176 TYR A CA 1
ATOM 1383 C C . TYR A 1 176 ? 18.068 -20.111 -7.097 1.00 93.25 176 TYR A C 1
ATOM 1385 O O . TYR A 1 176 ? 18.040 -20.133 -5.868 1.00 93.25 176 TYR A O 1
ATOM 1393 N N . GLY A 1 177 ? 17.689 -21.167 -7.820 1.00 90.19 177 GLY A N 1
ATOM 1394 C CA . GLY A 1 177 ? 17.141 -22.396 -7.248 1.00 90.19 177 GLY A CA 1
ATOM 139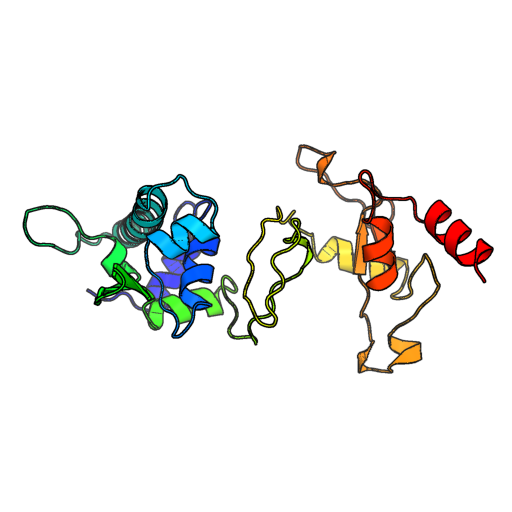5 C C . GLY A 1 177 ? 15.763 -22.178 -6.623 1.00 90.19 177 GLY A C 1
ATOM 1396 O O . GLY A 1 177 ? 14.995 -21.320 -7.056 1.00 90.19 177 GLY A O 1
ATOM 1397 N N . GLU A 1 178 ? 15.460 -22.924 -5.558 1.00 90.19 178 GLU A N 1
ATOM 1398 C CA . GLU A 1 178 ? 14.156 -22.874 -4.875 1.00 90.19 178 GLU A CA 1
ATOM 1399 C C . GLU A 1 178 ? 13.761 -21.464 -4.398 1.00 90.19 178 GLU A C 1
ATOM 1401 O O . GLU A 1 178 ? 12.575 -21.149 -4.358 1.00 90.19 178 GLU A O 1
ATOM 1406 N N . LEU A 1 179 ? 14.728 -20.581 -4.109 1.00 88.44 179 LEU A N 1
ATOM 1407 C CA . LEU A 1 179 ? 14.455 -19.185 -3.744 1.00 88.44 179 LEU A CA 1
ATOM 1408 C C . LEU A 1 179 ? 13.706 -18.424 -4.853 1.00 88.44 179 LEU A C 1
ATOM 1410 O O . LEU A 1 179 ? 12.895 -17.547 -4.569 1.00 88.44 179 LEU A O 1
ATOM 1414 N N . GLY A 1 180 ? 13.987 -18.749 -6.115 1.00 83.25 180 GLY A N 1
ATOM 1415 C CA . GLY A 1 180 ? 13.390 -18.107 -7.284 1.00 83.25 180 GLY A CA 1
ATOM 1416 C C . GLY A 1 180 ? 12.101 -18.762 -7.780 1.00 83.25 180 GLY A C 1
ATOM 1417 O O . GLY A 1 180 ? 11.529 -18.313 -8.775 1.00 83.25 180 GLY A O 1
ATOM 1418 N N . LYS A 1 181 ? 11.635 -19.828 -7.126 1.00 82.81 181 LYS A N 1
ATOM 1419 C CA . LYS A 1 181 ? 10.532 -20.657 -7.614 1.00 82.81 181 LYS A CA 1
ATOM 1420 C C . LYS A 1 181 ? 9.222 -19.886 -7.699 1.00 82.81 181 LYS A C 1
ATOM 1422 O O . LYS A 1 181 ? 8.712 -19.368 -6.708 1.00 82.81 181 LYS A O 1
ATOM 1427 N N . GLY A 1 182 ? 8.667 -19.807 -8.907 1.00 76.06 182 GLY A N 1
ATOM 1428 C CA . GLY A 1 182 ? 7.441 -19.048 -9.183 1.00 76.06 182 GLY A CA 1
ATOM 1429 C C . GLY A 1 182 ? 7.576 -17.525 -9.020 1.00 76.06 182 GLY A C 1
ATOM 1430 O O . GLY A 1 182 ? 6.567 -16.811 -9.124 1.00 76.06 182 GLY A O 1
ATOM 1431 N N . PHE A 1 183 ? 8.793 -17.021 -8.781 1.00 82.31 183 PHE A N 1
ATOM 1432 C CA . PHE A 1 183 ? 9.067 -15.596 -8.663 1.00 82.31 183 PHE A CA 1
ATOM 1433 C C . PHE A 1 183 ? 9.126 -14.965 -10.053 1.00 82.31 183 PHE A C 1
ATOM 1435 O O . PHE A 1 183 ? 10.097 -15.099 -10.794 1.00 82.31 183 PHE A O 1
ATOM 1442 N N . ILE A 1 184 ? 8.050 -14.270 -10.410 1.00 85.50 184 ILE A N 1
ATOM 1443 C CA . ILE A 1 184 ? 7.930 -13.524 -11.659 1.00 85.50 184 ILE A CA 1
ATOM 1444 C C . ILE A 1 184 ? 6.847 -12.450 -11.500 1.00 85.50 184 ILE A C 1
ATOM 1446 O O . ILE A 1 184 ? 5.863 -12.647 -10.769 1.00 85.50 184 ILE A O 1
ATOM 1450 N N . HIS A 1 185 ? 7.009 -11.309 -12.170 1.00 83.75 185 HIS A N 1
ATOM 1451 C CA . HIS A 1 185 ? 5.953 -10.303 -12.272 1.00 83.75 185 HIS A CA 1
ATOM 1452 C C . HIS A 1 185 ? 5.024 -10.637 -13.442 1.00 83.75 185 HIS A C 1
ATOM 1454 O O . HIS A 1 185 ? 5.393 -11.372 -14.355 1.00 83.75 185 HIS A O 1
ATOM 1460 N N . VAL A 1 186 ? 3.804 -10.101 -13.416 1.00 82.25 186 VAL A N 1
ATOM 1461 C CA . VAL A 1 186 ? 2.840 -10.247 -14.510 1.00 82.25 186 VAL A CA 1
ATOM 1462 C C . VAL A 1 186 ? 2.451 -8.860 -15.000 1.00 82.25 186 VAL A C 1
ATOM 1464 O O . VAL A 1 186 ? 1.913 -8.056 -14.241 1.00 82.25 186 VAL A O 1
ATOM 1467 N N . HIS A 1 187 ? 2.754 -8.596 -16.265 1.00 81.62 187 HIS A N 1
ATOM 1468 C CA . HIS A 1 187 ? 2.498 -7.333 -16.940 1.00 81.62 187 HIS A CA 1
ATOM 1469 C C . HIS A 1 187 ? 1.184 -7.397 -17.722 1.00 81.62 187 HIS A C 1
ATOM 1471 O O . HIS A 1 187 ? 0.886 -8.423 -18.336 1.00 81.62 187 HIS A O 1
ATOM 1477 N N . HIS A 1 188 ? 0.419 -6.304 -17.710 1.00 79.69 188 HIS A N 1
ATOM 1478 C CA . HIS A 1 188 ? -0.804 -6.167 -18.500 1.00 79.69 188 HIS A CA 1
ATOM 1479 C C . HIS A 1 188 ? -0.465 -5.560 -19.861 1.00 79.69 188 HIS A C 1
ATOM 1481 O O . HIS A 1 188 ? 0.054 -4.452 -19.921 1.00 79.69 188 HIS A O 1
ATOM 1487 N N . LEU A 1 189 ? -0.811 -6.252 -20.946 1.00 80.88 189 LEU A N 1
ATOM 1488 C CA . LEU A 1 189 ? -0.605 -5.769 -22.317 1.00 80.88 189 LEU A CA 1
ATOM 1489 C C . LEU A 1 189 ? -1.517 -4.590 -22.679 1.00 80.88 189 LEU A C 1
ATOM 1491 O O . LEU A 1 189 ? -1.222 -3.836 -23.602 1.00 80.88 189 LEU A O 1
ATOM 1495 N N . LYS A 1 190 ? -2.635 -4.437 -21.962 1.00 71.94 190 LYS A N 1
ATOM 1496 C CA . LYS A 1 190 ? -3.519 -3.271 -22.032 1.00 71.94 190 LYS A CA 1
ATOM 1497 C C . LYS A 1 190 ? -3.447 -2.535 -20.703 1.00 71.94 190 LYS A C 1
ATOM 1499 O O . LYS A 1 190 ? -3.667 -3.142 -19.656 1.00 71.94 190 LYS A O 1
ATOM 1504 N N . GLU A 1 191 ? -3.170 -1.236 -20.731 1.00 58.62 191 GLU A N 1
ATOM 1505 C CA . GLU A 1 191 ? -3.093 -0.452 -19.501 1.00 58.62 191 GLU A CA 1
ATOM 1506 C C . GLU A 1 191 ? -4.470 -0.353 -18.832 1.00 58.62 191 GLU A C 1
ATOM 1508 O O . GLU A 1 191 ? -5.414 0.176 -19.421 1.00 58.62 191 GLU A O 1
ATOM 1513 N N . LEU A 1 192 ? -4.585 -0.811 -17.583 1.00 52.81 192 LEU A N 1
ATOM 1514 C CA . LEU A 1 192 ? -5.824 -0.720 -16.798 1.00 52.81 192 LEU A CA 1
ATOM 1515 C C . LEU A 1 192 ? -6.318 0.731 -16.643 1.00 52.81 192 LEU A C 1
ATOM 1517 O O . LEU A 1 192 ? -7.519 0.970 -16.605 1.00 52.81 192 LEU A O 1
ATOM 1521 N N . SER A 1 193 ? -5.404 1.708 -16.644 1.00 45.78 193 SER A N 1
ATOM 1522 C CA . SER A 1 193 ? -5.700 3.151 -16.639 1.00 45.78 193 SER A CA 1
ATOM 1523 C C . SER A 1 193 ? -6.514 3.621 -17.849 1.00 45.78 193 SER A C 1
ATOM 1525 O O . SER A 1 193 ? -7.247 4.602 -17.745 1.00 45.78 193 SER A O 1
ATOM 1527 N N . SER A 1 194 ? -6.406 2.932 -18.989 1.00 48.41 194 SER A N 1
ATOM 1528 C CA . SER A 1 194 ? -7.171 3.238 -20.205 1.00 48.41 194 SER A CA 1
ATOM 1529 C C . SER A 1 194 ? -8.581 2.633 -20.194 1.00 48.41 194 SER A C 1
ATOM 1531 O O . SER A 1 194 ? -9.451 3.048 -20.961 1.00 48.41 194 SER A O 1
ATOM 1533 N N . ILE A 1 195 ? -8.834 1.678 -19.294 1.00 54.09 195 ILE A N 1
ATOM 1534 C CA . ILE A 1 195 ? -10.076 0.916 -19.191 1.00 54.09 195 ILE A CA 1
ATOM 1535 C C . ILE A 1 195 ? -10.854 1.457 -17.985 1.00 54.09 195 ILE A C 1
ATOM 1537 O O . ILE A 1 195 ? -10.887 0.862 -16.919 1.00 54.09 195 ILE A O 1
ATOM 1541 N N . GLY A 1 196 ? -11.459 2.639 -18.122 1.00 41.66 196 GLY A N 1
ATOM 1542 C CA . GLY A 1 196 ? -12.170 3.345 -17.039 1.00 41.66 196 GLY A CA 1
ATOM 1543 C C . GLY A 1 196 ? -13.471 2.688 -16.532 1.00 41.66 196 GLY A C 1
ATOM 1544 O O . GLY A 1 196 ? -14.381 3.406 -16.118 1.00 41.66 196 GLY A O 1
ATOM 1545 N N . LYS A 1 197 ? -13.610 1.357 -16.627 1.00 47.44 197 LYS A N 1
ATOM 1546 C CA . LYS A 1 197 ? -14.756 0.538 -16.185 1.00 47.44 197 LYS A CA 1
ATOM 1547 C C . LYS A 1 197 ? -14.277 -0.855 -15.756 1.00 47.44 197 LYS A C 1
ATOM 1549 O O . LYS A 1 197 ? -13.213 -1.290 -16.186 1.00 47.44 197 LYS A O 1
ATOM 1554 N N . GLU A 1 198 ? -15.087 -1.570 -14.970 1.00 54.88 198 GLU A N 1
ATOM 1555 C CA . GLU A 1 198 ? -14.880 -3.000 -14.691 1.00 54.88 198 GLU A CA 1
ATOM 1556 C C . GLU A 1 198 ? -14.611 -3.777 -15.992 1.00 54.88 198 GLU A C 1
ATOM 1558 O O . GLU A 1 198 ? -15.390 -3.715 -16.948 1.00 54.88 198 GLU A O 1
ATOM 1563 N N . TYR A 1 199 ? -13.491 -4.499 -16.030 1.00 66.50 199 TYR A N 1
ATOM 1564 C CA . TYR A 1 199 ? -13.042 -5.266 -17.186 1.00 66.50 199 TYR A CA 1
ATOM 1565 C C . TYR A 1 199 ? -12.841 -6.722 -16.799 1.00 66.50 199 TYR A C 1
ATOM 1567 O O . TYR A 1 199 ? -12.141 -7.040 -15.836 1.00 66.50 199 TYR A O 1
ATOM 1575 N N . LYS A 1 200 ? -13.434 -7.627 -17.578 1.00 70.62 200 LYS A N 1
ATOM 1576 C CA . LYS A 1 200 ? -13.165 -9.053 -17.436 1.00 70.62 200 LYS A CA 1
ATOM 1577 C C . LYS A 1 200 ? -11.805 -9.354 -18.057 1.00 70.62 200 LYS A C 1
ATOM 1579 O O . LYS A 1 200 ? -11.684 -9.388 -19.277 1.00 70.62 200 LYS A O 1
ATOM 1584 N N . ILE A 1 201 ? -10.816 -9.591 -17.205 1.00 76.38 201 ILE A N 1
ATOM 1585 C CA . ILE A 1 201 ? -9.460 -9.925 -17.632 1.00 76.38 201 ILE A CA 1
ATOM 1586 C C . ILE A 1 201 ? -9.383 -11.326 -18.241 1.00 76.38 201 ILE A C 1
ATOM 1588 O O . ILE A 1 201 ? -9.914 -12.284 -17.673 1.00 76.38 201 ILE A O 1
ATOM 1592 N N . ASP A 1 202 ? -8.701 -11.446 -19.379 1.00 81.69 202 ASP A N 1
ATOM 1593 C CA . ASP A 1 202 ? -8.285 -12.721 -19.952 1.00 81.69 202 ASP A CA 1
ATOM 1594 C C . ASP A 1 202 ? -6.815 -12.982 -19.566 1.00 81.69 202 ASP A C 1
ATOM 1596 O O . ASP A 1 202 ? -5.909 -12.313 -20.071 1.00 81.69 202 ASP A O 1
ATOM 1600 N N . PRO A 1 203 ? -6.541 -13.952 -18.675 1.00 77.12 203 PRO A N 1
ATOM 1601 C CA . PRO A 1 203 ? -5.187 -14.242 -18.206 1.00 77.12 203 PRO A CA 1
ATOM 1602 C C . PRO A 1 203 ? -4.198 -14.665 -19.294 1.00 77.12 203 PRO A C 1
ATOM 1604 O O . PRO A 1 203 ? -2.994 -14.640 -19.059 1.00 77.12 203 PRO A O 1
ATOM 1607 N N . VAL A 1 204 ? -4.693 -15.102 -20.453 1.00 86.62 204 VAL A N 1
ATOM 1608 C CA . VAL A 1 204 ? -3.874 -15.528 -21.586 1.00 86.62 204 VAL A CA 1
ATOM 1609 C C . VAL A 1 204 ? -3.769 -14.399 -22.602 1.00 86.62 204 VAL A C 1
ATOM 1611 O O . VAL A 1 204 ? -2.680 -14.107 -23.078 1.00 86.62 204 VAL A O 1
ATOM 1614 N N . ALA A 1 205 ? -4.858 -13.710 -22.935 1.00 84.62 205 ALA A N 1
ATOM 1615 C CA . ALA A 1 205 ? -4.797 -12.652 -23.944 1.00 84.62 205 ALA A CA 1
ATOM 1616 C C . ALA A 1 205 ? -4.189 -11.340 -23.419 1.00 84.62 205 ALA A C 1
ATOM 1618 O O . ALA A 1 205 ? -3.518 -10.646 -24.179 1.00 84.62 205 ALA A O 1
ATOM 1619 N N . ASP A 1 206 ? -4.385 -11.009 -22.139 1.00 83.75 206 ASP A N 1
ATOM 1620 C CA . ASP A 1 206 ? -4.075 -9.677 -21.606 1.00 83.75 206 ASP A CA 1
ATOM 1621 C C . ASP A 1 206 ? -2.822 -9.621 -20.724 1.00 83.75 206 ASP A C 1
ATOM 1623 O O . ASP A 1 206 ? -2.372 -8.526 -20.394 1.00 83.75 206 ASP A O 1
ATOM 1627 N N . LEU A 1 207 ? -2.252 -10.765 -20.331 1.00 85.44 207 LEU A N 1
ATOM 1628 C CA . LEU A 1 207 ? -1.172 -10.831 -19.341 1.00 85.44 207 LEU A CA 1
ATOM 1629 C C . LEU A 1 207 ? 0.077 -11.538 -19.870 1.00 85.44 207 LEU A C 1
ATOM 1631 O O . LEU A 1 207 ? -0.018 -12.519 -20.606 1.00 85.44 207 LEU A O 1
ATOM 1635 N N . ARG A 1 208 ? 1.268 -11.088 -19.460 1.00 92.06 208 ARG A N 1
ATOM 1636 C CA . ARG A 1 208 ? 2.540 -11.772 -19.755 1.00 92.06 208 ARG A CA 1
ATOM 1637 C C . ARG A 1 208 ? 3.472 -11.817 -18.542 1.00 92.06 208 ARG A C 1
ATOM 1639 O O . ARG A 1 208 ? 3.608 -10.798 -17.860 1.00 92.06 208 ARG A O 1
ATOM 1646 N N . PRO A 1 209 ? 4.153 -12.949 -18.280 1.00 91.62 209 PRO A N 1
ATOM 1647 C CA . PRO A 1 209 ? 5.174 -13.011 -17.243 1.00 91.62 209 PRO A CA 1
ATOM 1648 C C . PRO A 1 209 ? 6.431 -12.240 -17.668 1.00 91.62 209 PRO A C 1
ATOM 1650 O O . PRO A 1 209 ? 6.975 -12.445 -18.752 1.00 91.62 209 PRO A O 1
ATOM 1653 N N . VAL A 1 210 ? 6.915 -11.350 -16.806 1.00 90.81 210 VAL A N 1
ATOM 1654 C CA . VAL A 1 210 ? 8.120 -10.538 -17.029 1.00 90.81 210 VAL A CA 1
ATOM 1655 C C . VAL A 1 210 ? 8.950 -10.462 -15.748 1.00 90.81 210 VAL A C 1
ATOM 1657 O O . VAL A 1 210 ? 8.408 -10.500 -14.643 1.00 90.81 210 VAL A O 1
ATOM 1660 N N . CYS A 1 211 ? 10.276 -10.359 -15.858 1.00 91.31 211 CYS A N 1
ATOM 1661 C CA . CYS A 1 211 ? 11.117 -10.132 -14.680 1.00 91.31 211 CYS A CA 1
ATOM 1662 C C . CYS A 1 211 ? 10.939 -8.692 -14.157 1.00 91.31 211 CYS A C 1
ATOM 1664 O O . CYS A 1 211 ? 10.556 -7.812 -14.933 1.00 91.31 211 CYS A O 1
ATOM 1666 N N . PRO A 1 212 ? 11.250 -8.413 -12.877 1.00 84.38 212 PRO A N 1
ATOM 1667 C CA . PRO A 1 212 ? 11.142 -7.070 -12.304 1.00 84.38 212 PRO A CA 1
ATOM 1668 C C . PRO A 1 212 ? 11.874 -5.993 -13.114 1.00 84.38 212 PRO A C 1
ATOM 1670 O O . PRO A 1 212 ? 11.337 -4.907 -13.311 1.00 84.38 212 PRO A O 1
ATOM 1673 N N . ASN A 1 213 ? 13.051 -6.319 -13.655 1.00 91.06 213 ASN A N 1
ATOM 1674 C CA . ASN A 1 213 ? 13.852 -5.380 -14.442 1.00 91.06 213 ASN A CA 1
ATOM 1675 C C . ASN A 1 213 ? 13.161 -5.022 -15.764 1.00 91.06 213 ASN A C 1
ATOM 1677 O O . ASN A 1 213 ? 12.982 -3.847 -16.068 1.00 91.06 213 ASN A O 1
ATOM 1681 N N . CYS A 1 214 ? 12.712 -6.018 -16.534 1.00 87.12 214 CYS A N 1
ATOM 1682 C CA . CYS A 1 214 ? 11.973 -5.763 -17.770 1.00 87.12 214 CYS A CA 1
ATOM 1683 C C . CYS A 1 214 ? 10.627 -5.089 -17.492 1.00 87.12 214 CYS A C 1
ATOM 1685 O O . CYS A 1 214 ? 10.230 -4.219 -18.255 1.00 87.12 214 CYS A O 1
ATOM 1687 N N . HIS A 1 215 ? 9.953 -5.430 -16.389 1.00 80.75 215 HIS A N 1
ATOM 1688 C CA . HIS A 1 215 ? 8.708 -4.771 -15.997 1.00 80.75 215 HIS A CA 1
ATOM 1689 C C . HIS A 1 215 ? 8.911 -3.269 -15.769 1.00 80.75 215 HIS A C 1
ATOM 1691 O O . HIS A 1 215 ? 8.137 -2.462 -16.275 1.00 80.75 215 HIS A O 1
ATOM 1697 N N . ALA A 1 216 ? 9.987 -2.894 -15.071 1.00 75.06 216 ALA A N 1
ATOM 1698 C CA . ALA A 1 216 ? 10.351 -1.497 -14.868 1.00 75.06 216 ALA A CA 1
ATOM 1699 C C . ALA A 1 216 ? 10.685 -0.779 -16.186 1.00 75.06 216 ALA A C 1
ATOM 1701 O O . ALA A 1 216 ? 10.359 0.397 -16.329 1.00 75.06 216 ALA A O 1
ATOM 1702 N N . MET A 1 217 ? 11.312 -1.473 -17.146 1.00 85.75 217 MET A N 1
ATOM 1703 C CA . MET A 1 217 ? 11.646 -0.913 -18.462 1.00 85.75 217 MET A CA 1
ATOM 1704 C C . MET A 1 217 ? 10.417 -0.699 -19.350 1.00 85.75 217 MET A C 1
ATOM 1706 O O . MET A 1 217 ? 10.313 0.346 -19.984 1.00 85.75 217 MET A O 1
ATOM 1710 N N . LEU A 1 218 ? 9.454 -1.628 -19.348 1.00 79.56 218 LEU A N 1
ATOM 1711 C CA . LEU A 1 218 ? 8.188 -1.470 -20.081 1.00 79.56 218 LEU A CA 1
ATOM 1712 C C . LEU A 1 218 ? 7.434 -0.206 -19.635 1.00 79.56 218 LEU A C 1
ATOM 1714 O O . LEU A 1 218 ? 6.824 0.467 -20.458 1.00 79.56 218 LEU A O 1
ATOM 1718 N N . HIS A 1 219 ? 7.523 0.146 -18.349 1.00 77.06 219 HIS A N 1
ATOM 1719 C CA . HIS A 1 219 ? 6.837 1.296 -17.755 1.00 77.06 219 HIS A CA 1
ATOM 1720 C C . HIS A 1 219 ? 7.680 2.582 -17.659 1.00 77.06 219 HIS A C 1
ATOM 1722 O O . HIS A 1 219 ? 7.257 3.524 -16.988 1.00 77.06 219 HIS A O 1
ATOM 1728 N N . GLN A 1 220 ? 8.843 2.659 -18.322 1.00 77.12 220 GLN A N 1
ATOM 1729 C CA . GLN A 1 220 ? 9.589 3.927 -18.427 1.00 77.12 220 GLN A CA 1
ATOM 1730 C C . GLN A 1 220 ? 8.836 4.982 -19.246 1.00 77.12 220 GLN A C 1
ATOM 1732 O O . GLN A 1 220 ? 9.028 6.178 -19.034 1.00 77.12 220 GLN A O 1
ATOM 1737 N N . GLU A 1 221 ? 7.958 4.547 -20.149 1.00 70.25 221 GLU A N 1
ATOM 1738 C CA . GLU A 1 221 ? 7.100 5.412 -20.955 1.00 70.25 221 GLU A CA 1
ATOM 1739 C C . GLU A 1 221 ? 5.620 5.172 -20.627 1.00 70.25 221 GLU A C 1
ATOM 1741 O O . GLU A 1 221 ? 5.236 4.128 -20.088 1.00 70.25 221 GLU A O 1
ATOM 1746 N N . ARG A 1 222 ? 4.783 6.171 -20.931 1.00 60.91 222 ARG A N 1
ATOM 1747 C CA . ARG A 1 222 ? 3.320 6.069 -20.869 1.00 60.91 222 ARG A CA 1
ATOM 1748 C C . ARG A 1 222 ? 2.725 6.554 -22.195 1.00 60.91 222 ARG A C 1
ATOM 1750 O O . ARG A 1 222 ? 2.897 7.734 -22.512 1.00 60.91 222 ARG A O 1
ATOM 1757 N N . PRO A 1 223 ? 2.000 5.705 -22.942 1.00 65.88 223 PRO A N 1
ATOM 1758 C CA . PRO A 1 223 ? 1.700 4.300 -22.643 1.00 65.88 223 PRO A CA 1
ATOM 1759 C C . PRO A 1 223 ? 2.954 3.405 -22.638 1.00 65.88 223 PRO A C 1
ATOM 1761 O O . PRO A 1 223 ? 3.962 3.753 -23.247 1.00 65.88 223 PRO A O 1
ATOM 1764 N N . ALA A 1 224 ? 2.886 2.278 -21.928 1.00 73.06 224 ALA A N 1
ATOM 1765 C CA . ALA A 1 224 ? 3.986 1.330 -21.783 1.00 73.06 224 ALA A CA 1
ATOM 1766 C C . ALA A 1 224 ? 4.549 0.872 -23.140 1.00 73.06 224 ALA A C 1
ATOM 1768 O O . ALA A 1 224 ? 3.809 0.637 -24.100 1.00 73.06 224 ALA A O 1
ATOM 1769 N N . ILE A 1 225 ? 5.870 0.698 -23.195 1.00 85.56 225 ILE A N 1
ATOM 1770 C CA . ILE A 1 225 ? 6.573 0.160 -24.364 1.00 85.56 225 ILE A CA 1
ATOM 1771 C C . ILE A 1 225 ? 6.094 -1.276 -24.599 1.00 85.56 225 ILE A C 1
ATOM 1773 O O . ILE A 1 225 ? 5.878 -2.030 -23.649 1.00 85.56 225 ILE A O 1
ATOM 1777 N N . THR A 1 226 ? 5.940 -1.689 -25.858 1.00 91.12 226 THR A N 1
ATOM 1778 C CA . THR A 1 226 ? 5.555 -3.072 -26.156 1.00 91.12 226 THR A CA 1
ATOM 1779 C C . THR A 1 226 ? 6.684 -4.049 -25.832 1.00 91.12 226 THR A C 1
ATOM 1781 O O . THR A 1 226 ? 7.872 -3.721 -25.888 1.00 91.12 226 THR A O 1
ATOM 1784 N N . ILE A 1 227 ? 6.316 -5.292 -25.526 1.00 93.44 227 ILE A N 1
ATOM 1785 C CA . ILE A 1 227 ? 7.277 -6.369 -25.261 1.00 93.44 227 ILE A CA 1
ATOM 1786 C C . ILE A 1 227 ? 8.199 -6.580 -26.461 1.00 93.44 227 ILE A C 1
ATOM 1788 O O . ILE A 1 227 ? 9.404 -6.738 -26.284 1.00 93.44 227 ILE A O 1
ATOM 1792 N N . GLU A 1 228 ? 7.648 -6.546 -27.672 1.00 94.19 228 GLU A N 1
ATOM 1793 C CA . GLU A 1 228 ? 8.391 -6.698 -28.922 1.00 94.19 228 GLU A CA 1
ATOM 1794 C C . GLU A 1 228 ? 9.429 -5.589 -29.067 1.00 94.19 228 GLU A C 1
ATOM 1796 O O . GLU A 1 228 ? 10.597 -5.869 -29.325 1.00 94.19 228 GLU A O 1
ATOM 1801 N N . ARG A 1 229 ? 9.033 -4.338 -28.804 1.00 92.62 229 ARG A N 1
ATOM 1802 C CA . ARG A 1 229 ? 9.943 -3.202 -28.909 1.00 92.62 229 ARG A CA 1
ATOM 1803 C C . ARG A 1 229 ? 11.063 -3.270 -27.877 1.00 92.62 229 ARG A C 1
ATOM 1805 O O . ARG A 1 229 ? 12.216 -3.005 -28.208 1.00 92.62 229 ARG A O 1
ATOM 1812 N N . LEU A 1 230 ? 10.747 -3.645 -26.638 1.00 93.12 230 LEU A N 1
ATOM 1813 C CA . LEU A 1 230 ? 11.766 -3.785 -25.601 1.00 93.12 230 LEU A CA 1
ATOM 1814 C C . LEU A 1 230 ? 12.737 -4.934 -25.910 1.00 93.12 230 LEU A C 1
ATOM 1816 O O . LEU A 1 230 ? 13.933 -4.794 -25.657 1.00 93.12 230 LEU A O 1
ATOM 1820 N N . ARG A 1 231 ? 12.254 -6.041 -26.491 1.00 94.50 231 ARG A N 1
ATOM 1821 C CA . ARG A 1 231 ? 13.126 -7.117 -26.988 1.00 94.50 231 ARG A CA 1
ATOM 1822 C C . ARG A 1 231 ? 14.086 -6.612 -28.058 1.00 94.50 231 ARG A C 1
ATOM 1824 O O . ARG A 1 231 ? 15.286 -6.780 -27.896 1.00 94.50 231 ARG A O 1
ATOM 1831 N N . GLU A 1 232 ? 13.585 -5.919 -29.082 1.00 94.00 232 GLU A N 1
ATOM 1832 C CA . GLU A 1 232 ? 14.430 -5.347 -30.144 1.00 94.00 232 GLU A CA 1
ATOM 1833 C C . GLU A 1 232 ? 15.530 -4.434 -29.588 1.00 94.00 232 GLU A C 1
ATOM 1835 O O . GLU A 1 232 ? 16.662 -4.455 -30.068 1.00 94.00 232 GLU A O 1
ATOM 1840 N N . MET A 1 233 ? 15.213 -3.627 -28.571 1.00 92.44 233 MET A N 1
ATOM 1841 C CA . MET A 1 233 ? 16.187 -2.744 -27.926 1.00 92.44 233 MET A CA 1
ATOM 1842 C C . MET A 1 233 ? 17.276 -3.520 -27.180 1.00 92.44 233 MET A C 1
ATOM 1844 O O . MET A 1 233 ? 18.427 -3.093 -27.188 1.00 92.44 233 MET A O 1
ATOM 1848 N N . ILE A 1 234 ? 16.934 -4.636 -26.533 1.00 91.62 234 ILE A N 1
ATOM 1849 C CA . ILE A 1 234 ? 17.914 -5.503 -25.865 1.00 91.62 234 ILE A CA 1
ATOM 1850 C C . ILE A 1 234 ? 18.795 -6.186 -26.914 1.00 91.62 234 ILE A C 1
ATOM 1852 O O . ILE A 1 234 ? 20.019 -6.118 -26.818 1.00 91.62 234 ILE A O 1
ATOM 1856 N N . ASP A 1 235 ? 18.180 -6.759 -27.946 1.00 88.38 235 ASP A N 1
ATOM 1857 C CA . ASP A 1 235 ? 18.879 -7.489 -29.005 1.00 88.38 235 ASP A CA 1
ATOM 1858 C C . ASP A 1 235 ? 19.801 -6.576 -29.831 1.00 88.38 235 ASP A C 1
ATOM 1860 O O . ASP A 1 235 ? 20.853 -7.009 -30.280 1.00 88.38 235 ASP A O 1
ATOM 1864 N N . SER A 1 236 ? 19.453 -5.295 -30.001 1.00 84.88 236 SER A N 1
ATOM 1865 C CA . SER A 1 236 ? 20.285 -4.323 -30.734 1.00 84.88 236 SER A CA 1
ATOM 1866 C C . SER A 1 236 ? 21.498 -3.815 -29.942 1.00 84.88 236 SER A C 1
ATOM 1868 O O . SER A 1 236 ? 22.382 -3.188 -30.522 1.00 84.88 236 SER A O 1
ATOM 1870 N N . ASN A 1 237 ? 21.522 -4.027 -28.622 1.00 76.38 237 ASN A N 1
ATOM 1871 C CA . ASN A 1 237 ? 22.588 -3.574 -27.719 1.00 76.38 237 ASN A CA 1
ATOM 1872 C C . ASN A 1 237 ? 23.470 -4.725 -27.202 1.00 76.38 237 ASN A C 1
ATOM 1874 O O . ASN A 1 237 ? 24.347 -4.484 -26.368 1.00 76.38 237 ASN A O 1
ATOM 1878 N N . THR A 1 238 ? 23.219 -5.951 -27.664 1.00 56.59 238 THR A N 1
ATOM 1879 C CA . THR A 1 238 ? 23.938 -7.172 -27.276 1.00 56.59 238 THR A CA 1
ATOM 1880 C C . THR A 1 238 ? 24.742 -7.696 -28.459 1.00 56.59 238 THR A C 1
ATOM 1882 O O . THR A 1 238 ? 25.886 -8.145 -28.229 1.00 56.59 238 THR A O 1
#

Secondary structure (DSSP, 8-state):
----HHHHHHHHTSTTTS-TTHHHHHHHHHHSGGGEEEHHHHHHHTT--SSSHHHHHHHHHHHHHHHHHTTPPPPP-TTT---GGGGTEEEEEETTEEEEEE-HHHHHHHHHTTSS--STT---GGG--------TT-------------HHHHHHHHHHH-SB-TTT--BHHHHHGGGGTT--EEEESS-GGG--S-----TTTSEEEE-HHHHHHHTTSSSPPPHHHHHHHHHTT-

pLDDT: mean 74.85, std 19.4, range [26.28, 96.81]

Sequence (238 aa):
MNLTKEQYKQALSSDGILKDGNIEMLAFIFYSDQCEATAPQIASALGYSDTAAPANSILGNLGKRIAKFHSMEAPERNRNKPCWWKIIAHGEQRSEGFVWWLKDNFVDALIELQLLDEGDGKLYPELVTGLPILNEGQVMTVSVNVFERNPIARKLCIQHYGASCVVCNFDFESRYGELGKGFIHVHHLKELSSIGKEYKIDPVADLRPVCPNCHAMLHQERPAITIERLREMIDSNT